Protein AF-0000000072571241 (afdb_homodimer)

Secondary structure (DSSP, 8-state):
-B-HHHHHHHHHHHHT--HHHHHHHHHHHHHHHHHHHHTT--EEETTTEEEEEEEEPPEEEE-TTT-PEEEE--EEEEEEEE-HHHHHHHHHHHHHHHHHHHHHHHHHHHHHHH-/-B-HHHHHHHHHHHHT--HHHHHHHHHHHHHHHHHHHHTT--EEETTTEEEEEEEEPPEEEE-TTT-PEEEE--EEEEEEEE-HHHHHHHHHHHHHHHHHHHHHHHHHHHHHHH-

Organism: Lactococcus lactis subsp. lactis (strain IL1403) (NCBI:txid272623)

Nearest PDB structures (foldseek):
  5lvt-assembly2_B  TM=9.538E-01  e=2.918E-10  Lactococcus lactis subsp. lactis Il1403
  4qju-assembly1_B  TM=9.530E-01  e=2.204E-09  Staphylococcus aureus subsp. aureus Mu50
  1p78-assembly1_B  TM=9.735E-01  e=6.272E-08  Anabaena sp.
  3rhi-assembly1_A  TM=7.970E-01  e=1.562E-08  Bacillus anthracis str. Sterne
  8flj-assembly1_E  TM=8.895E-01  e=2.857E-07  Pseudomonas aeruginosa PA14

Sequence (230 aa):
MASKQELIDYVADRTELSKVNAAKAINAFVEAITYYISEGTPVHISNFGTFEVRKRAARVSHDVHSREKILVGEQNIPVFRAGKALKLATKQELSDEDMVIETLSNMILEVQQHDMASKQELIDYVADRTELSKVNAAKAINAFVEAITYYISEGTPVHISNFGTFEVRKRAARVSHDVHSREKILVGEQNIPVFRAGKALKLATKQELSDEDMVIETLSNMILEVQQHD

pLDDT: mean 84.1, std 16.38, range [42.31, 97.62]

Solvent-accessible surface area (backbone atoms only — not comparable to full-atom values): 11771 Å² total; per-residue (Å²): 115,42,42,54,67,56,47,25,51,52,20,12,69,73,58,72,42,51,56,67,56,28,42,43,38,51,52,36,43,54,47,47,53,42,52,38,37,36,71,65,34,32,36,43,37,88,56,44,26,33,40,35,70,40,80,41,72,59,43,81,42,69,38,88,85,77,62,45,79,41,79,41,66,64,40,44,36,62,44,58,45,66,18,65,53,39,36,50,41,27,35,50,52,56,47,48,52,50,48,47,44,48,46,47,46,46,49,48,47,54,50,54,69,68,96,114,41,42,55,66,56,45,25,51,51,20,12,69,73,60,72,42,52,57,67,56,26,42,43,38,51,53,36,42,55,47,48,53,42,51,37,38,36,71,64,33,33,36,43,36,86,56,44,25,33,38,33,69,41,81,40,72,58,43,81,42,68,38,88,84,78,63,43,80,41,80,42,64,64,39,44,37,62,43,58,44,68,18,66,53,40,36,51,40,28,33,48,51,53,48,47,50,50,48,45,44,47,47,46,47,49,50,48,46,53,49,55,68,71,97

Structure (mmCIF, N/CA/C/O backbone):
data_AF-0000000072571241-model_v1
#
loop_
_entity.id
_entity.type
_entity.pdbx_description
1 polymer 'DNA-binding protein HU'
#
loop_
_atom_site.group_PDB
_atom_site.id
_atom_site.type_symbol
_atom_site.label_atom_id
_atom_site.label_alt_id
_atom_site.label_comp_id
_atom_site.label_asym_id
_atom_site.label_entity_id
_atom_site.label_seq_id
_atom_site.pdbx_PDB_ins_code
_atom_site.Cartn_x
_atom_site.Cartn_y
_atom_site.Cartn_z
_atom_site.occupancy
_atom_site.B_iso_or_equiv
_atom_site.auth_seq_id
_atom_site.auth_comp_id
_atom_site.auth_asym_id
_atom_site.auth_atom_id
_atom_site.pdbx_PDB_model_num
ATOM 1 N N . MET A 1 1 ? 15.875 1.195 -6.453 1 82.56 1 MET A N 1
ATOM 2 C CA . MET A 1 1 ? 14.438 0.99 -6.512 1 82.56 1 MET A CA 1
ATOM 3 C C . MET A 1 1 ? 14.102 -0.417 -7.004 1 82.56 1 MET A C 1
ATOM 5 O O . MET A 1 1 ? 14.773 -0.94 -7.895 1 82.56 1 MET A O 1
ATOM 9 N N . ALA A 1 2 ? 13.203 -1.019 -6.184 1 87 2 ALA A N 1
ATOM 10 C CA . ALA A 1 2 ? 12.758 -2.332 -6.641 1 87 2 ALA A CA 1
ATOM 11 C C . ALA A 1 2 ? 11.57 -2.207 -7.594 1 87 2 ALA A C 1
ATOM 13 O O . ALA A 1 2 ? 10.609 -1.49 -7.305 1 87 2 ALA A O 1
ATOM 14 N N . SER A 1 3 ? 11.789 -2.863 -8.766 1 91.62 3 SER A N 1
ATOM 15 C CA . SER A 1 3 ? 10.742 -2.822 -9.781 1 91.62 3 SER A CA 1
ATOM 16 C C . SER A 1 3 ? 9.805 -4.02 -9.672 1 91.62 3 SER A C 1
ATOM 18 O O . SER A 1 3 ? 10.062 -4.938 -8.891 1 91.62 3 SER A O 1
ATOM 20 N N . LYS A 1 4 ? 8.727 -3.889 -10.492 1 91.69 4 LYS A N 1
ATOM 21 C CA . LYS A 1 4 ? 7.766 -4.988 -10.578 1 91.69 4 LYS A CA 1
ATOM 22 C C . LYS A 1 4 ? 8.461 -6.293 -10.961 1 91.69 4 LYS A C 1
ATOM 24 O O . LYS A 1 4 ? 8.133 -7.355 -10.422 1 91.69 4 LYS A O 1
ATOM 29 N N . GLN A 1 5 ? 9.375 -6.16 -11.875 1 93.25 5 GLN A N 1
ATOM 30 C CA . GLN A 1 5 ? 10.078 -7.348 -12.344 1 93.25 5 GLN A CA 1
ATOM 31 C C . GLN A 1 5 ? 10.883 -7.996 -11.211 1 93.25 5 GLN A C 1
ATOM 33 O O . GLN A 1 5 ? 10.922 -9.219 -11.102 1 93.25 5 GLN A O 1
ATOM 38 N N . GLU A 1 6 ? 11.555 -7.219 -10.445 1 93.94 6 GLU A N 1
ATOM 39 C CA . GLU A 1 6 ? 12.305 -7.742 -9.312 1 93.94 6 GLU A CA 1
ATOM 40 C C . GLU A 1 6 ? 11.383 -8.422 -8.305 1 93.94 6 GLU A C 1
ATOM 42 O O . GLU A 1 6 ? 11.75 -9.43 -7.695 1 93.94 6 GLU A O 1
ATOM 47 N N . LEU A 1 7 ? 10.227 -7.836 -8.117 1 94.5 7 LEU A N 1
ATOM 48 C CA . LEU A 1 7 ? 9.242 -8.438 -7.223 1 94.5 7 LEU A CA 1
ATOM 49 C C . LEU A 1 7 ? 8.781 -9.789 -7.754 1 94.5 7 LEU A C 1
ATOM 51 O O . LEU A 1 7 ? 8.648 -10.742 -6.988 1 94.5 7 LEU A O 1
ATOM 55 N N . ILE A 1 8 ? 8.609 -9.805 -9.07 1 95.94 8 ILE A N 1
ATOM 56 C CA . ILE A 1 8 ? 8.188 -11.047 -9.703 1 95.94 8 ILE A CA 1
ATOM 57 C C . ILE A 1 8 ? 9.25 -12.125 -9.484 1 95.94 8 ILE A C 1
ATOM 59 O O . ILE A 1 8 ? 8.922 -13.266 -9.148 1 95.94 8 ILE A O 1
ATOM 63 N N . ASP A 1 9 ? 10.469 -11.758 -9.688 1 95.56 9 ASP A N 1
ATOM 64 C CA . ASP A 1 9 ? 11.57 -12.695 -9.477 1 95.56 9 ASP A CA 1
ATOM 65 C C . ASP A 1 9 ? 11.602 -13.195 -8.031 1 95.56 9 ASP A C 1
ATOM 67 O O . ASP A 1 9 ? 11.789 -14.391 -7.789 1 95.56 9 ASP A O 1
ATOM 71 N N . TYR A 1 10 ? 11.453 -12.305 -7.133 1 94.81 10 TYR A N 1
ATOM 72 C CA . TYR A 1 10 ? 11.445 -12.648 -5.715 1 94.81 10 TYR A CA 1
ATOM 73 C C . TYR A 1 10 ? 10.32 -13.633 -5.402 1 94.81 10 TYR A C 1
ATOM 75 O O . TYR A 1 10 ? 10.547 -14.656 -4.75 1 94.81 10 TYR A O 1
ATOM 83 N N . VAL A 1 11 ? 9.156 -13.352 -5.863 1 95.38 11 VAL A N 1
ATOM 84 C CA . VAL A 1 11 ? 7.98 -14.172 -5.609 1 95.38 11 VAL A CA 1
ATOM 85 C C . VAL A 1 11 ? 8.172 -15.547 -6.246 1 95.38 11 VAL A C 1
ATOM 87 O O . VAL A 1 11 ? 7.887 -16.578 -5.617 1 95.38 11 VAL A O 1
ATOM 90 N N . ALA A 1 12 ? 8.617 -15.539 -7.504 1 95.94 12 ALA A N 1
ATOM 91 C CA . ALA A 1 12 ? 8.836 -16.812 -8.188 1 95.94 12 ALA A CA 1
ATOM 92 C C . ALA A 1 12 ? 9.82 -17.688 -7.422 1 95.94 12 ALA A C 1
ATOM 94 O O . ALA A 1 12 ? 9.586 -18.891 -7.242 1 95.94 12 ALA A O 1
ATOM 95 N N . ASP A 1 13 ? 10.859 -17.125 -6.953 1 94.5 13 ASP A N 1
ATOM 96 C CA . ASP A 1 13 ? 11.906 -17.844 -6.238 1 94.5 13 ASP A CA 1
ATOM 97 C C . ASP A 1 13 ? 11.383 -18.406 -4.91 1 94.5 13 ASP A C 1
ATOM 99 O O . ASP A 1 13 ? 11.703 -19.531 -4.535 1 94.5 13 ASP A O 1
ATOM 103 N N . ARG A 1 14 ? 10.516 -17.656 -4.281 1 93.25 14 ARG A N 1
ATOM 104 C CA . ARG A 1 14 ? 10.055 -18.016 -2.943 1 93.25 14 ARG A CA 1
ATOM 105 C C . ARG A 1 14 ? 8.922 -19.031 -3.01 1 93.25 14 ARG A C 1
ATOM 107 O O . ARG A 1 14 ? 8.703 -19.781 -2.059 1 93.25 14 ARG A O 1
ATOM 114 N N . THR A 1 15 ? 8.117 -19.078 -4.043 1 93.38 15 THR A N 1
ATOM 115 C CA . THR A 1 15 ? 6.918 -19.891 -4.113 1 93.38 15 THR A CA 1
ATOM 116 C C . THR A 1 15 ? 7.117 -21.062 -5.07 1 93.38 15 THR A C 1
ATOM 118 O O . THR A 1 15 ? 6.285 -21.984 -5.129 1 93.38 15 THR A O 1
ATOM 121 N N . GLU A 1 16 ? 8.164 -21.094 -5.887 1 90.88 16 GLU A N 1
ATOM 122 C CA . GLU A 1 16 ? 8.43 -22.094 -6.918 1 90.88 16 GLU A CA 1
ATOM 123 C C . GLU A 1 16 ? 7.402 -22 -8.039 1 90.88 16 GLU A C 1
ATOM 125 O O . GLU A 1 16 ? 7.105 -23 -8.695 1 90.88 16 GLU A O 1
ATOM 130 N N . LEU A 1 17 ? 6.707 -21 -8.078 1 94 17 LEU A N 1
ATOM 131 C CA . LEU A 1 17 ? 5.879 -20.703 -9.242 1 94 17 LEU A CA 1
ATOM 132 C C . LEU A 1 17 ? 6.734 -20.234 -10.414 1 94 17 LEU A C 1
ATOM 134 O O . LEU A 1 17 ? 7.832 -19.703 -10.219 1 94 17 LEU A O 1
ATOM 138 N N . SER A 1 18 ? 6.199 -20.516 -11.633 1 95.38 18 SER A N 1
ATOM 139 C CA . SER A 1 18 ? 6.867 -19.922 -12.789 1 95.38 18 SER A CA 1
ATOM 140 C C . SER A 1 18 ? 6.805 -18.391 -12.742 1 95.38 18 SER A C 1
ATOM 142 O O . SER A 1 18 ? 5.918 -17.828 -12.102 1 95.38 18 SER A O 1
ATOM 144 N N . LYS A 1 19 ? 7.742 -17.766 -13.352 1 95.81 19 LYS A N 1
ATOM 145 C CA . LYS A 1 19 ? 7.738 -16.297 -13.422 1 95.81 19 LYS A CA 1
ATOM 146 C C . LYS A 1 19 ? 6.438 -15.781 -14.023 1 95.81 19 LYS A C 1
ATOM 148 O O . LYS A 1 19 ? 5.918 -14.75 -13.594 1 95.81 19 LYS A O 1
ATOM 153 N N . VAL A 1 20 ? 5.98 -16.547 -14.984 1 95.44 20 VAL A N 1
ATOM 154 C CA . VAL A 1 20 ? 4.746 -16.156 -15.656 1 95.44 20 VAL A CA 1
ATOM 155 C C . VAL A 1 20 ? 3.584 -16.188 -14.664 1 95.44 20 VAL A C 1
ATOM 157 O O . VAL A 1 20 ? 2.795 -15.242 -14.594 1 95.44 20 VAL A O 1
ATOM 160 N N . ASN A 1 21 ? 3.467 -17.203 -13.891 1 95.56 21 ASN A N 1
ATOM 161 C CA . ASN A 1 21 ? 2.393 -17.344 -12.914 1 95.56 21 ASN A CA 1
ATOM 162 C C . ASN A 1 21 ? 2.529 -16.312 -11.789 1 95.56 21 ASN A C 1
ATOM 164 O O . ASN A 1 21 ? 1.529 -15.781 -11.305 1 95.56 21 ASN A O 1
ATOM 168 N N . ALA A 1 22 ? 3.762 -16.078 -11.398 1 96.19 22 ALA A N 1
ATOM 169 C CA . ALA A 1 22 ? 4.012 -15.047 -10.383 1 96.19 22 ALA A CA 1
ATOM 170 C C . ALA A 1 22 ? 3.533 -13.68 -10.867 1 96.19 22 ALA A C 1
ATOM 172 O O . ALA A 1 22 ? 2.875 -12.953 -10.125 1 96.19 22 ALA A O 1
ATOM 173 N N . ALA A 1 23 ? 3.867 -13.406 -12.094 1 96.06 23 ALA A N 1
ATOM 174 C CA . ALA A 1 23 ? 3.461 -12.133 -12.68 1 96.06 23 ALA A CA 1
ATOM 175 C C . ALA A 1 23 ? 1.941 -12.016 -12.742 1 96.06 23 ALA A C 1
ATOM 177 O O . ALA A 1 23 ? 1.378 -10.977 -12.391 1 96.06 23 ALA A O 1
ATOM 178 N N . LYS A 1 24 ? 1.326 -13.055 -13.148 1 95.56 24 LYS A N 1
ATOM 179 C CA . LYS A 1 24 ? -0.132 -13.078 -13.227 1 95.56 24 LYS A CA 1
ATOM 180 C C . LYS A 1 24 ? -0.758 -12.828 -11.859 1 95.56 24 LYS A C 1
ATOM 182 O O . LYS A 1 24 ? -1.721 -12.07 -11.734 1 95.56 24 LYS A O 1
ATOM 187 N N . ALA A 1 25 ? -0.243 -13.516 -10.906 1 96 25 ALA A N 1
ATOM 188 C CA . ALA A 1 25 ? -0.782 -13.406 -9.547 1 96 25 ALA A CA 1
ATOM 189 C C . ALA A 1 25 ? -0.616 -11.992 -9.008 1 96 25 ALA A C 1
ATOM 191 O O . ALA A 1 25 ? -1.548 -11.43 -8.43 1 96 25 ALA A O 1
ATOM 192 N N . ILE A 1 26 ? 0.538 -11.422 -9.188 1 95.62 26 ILE A N 1
ATOM 193 C CA . ILE A 1 26 ? 0.837 -10.086 -8.695 1 95.62 26 ILE A CA 1
ATOM 194 C C . ILE A 1 26 ? -0.07 -9.07 -9.375 1 95.62 26 ILE A C 1
ATOM 196 O O . ILE A 1 26 ? -0.668 -8.219 -8.719 1 95.62 26 ILE A O 1
ATOM 200 N N . ASN A 1 27 ? -0.173 -9.18 -10.664 1 95.69 27 ASN A N 1
ATOM 201 C CA . ASN A 1 27 ? -1.037 -8.273 -11.406 1 95.69 27 ASN A CA 1
ATOM 202 C C . ASN A 1 27 ? -2.49 -8.375 -10.945 1 95.69 27 ASN A C 1
ATOM 204 O O . ASN A 1 27 ? -3.162 -7.363 -10.758 1 95.69 27 ASN A O 1
ATOM 208 N N . ALA A 1 28 ? -2.924 -9.594 -10.828 1 96.19 28 ALA A N 1
ATOM 209 C CA . ALA A 1 28 ? -4.297 -9.82 -10.383 1 96.19 28 ALA A CA 1
ATOM 210 C C . ALA A 1 28 ? -4.516 -9.258 -8.977 1 96.19 28 ALA A C 1
ATOM 212 O O . ALA A 1 28 ? -5.598 -8.758 -8.664 1 96.19 28 ALA A O 1
ATOM 213 N N . PHE A 1 29 ? -3.506 -9.398 -8.148 1 96 29 PHE A N 1
ATOM 214 C CA . PHE A 1 29 ? -3.588 -8.906 -6.777 1 96 29 PHE A CA 1
ATOM 215 C C . PHE A 1 29 ? -3.752 -7.387 -6.762 1 96 29 PHE A C 1
ATOM 217 O O . PHE A 1 29 ? -4.629 -6.859 -6.074 1 96 29 PHE A O 1
ATOM 224 N N . VAL A 1 30 ? -2.953 -6.691 -7.512 1 95.19 30 VAL A N 1
ATOM 225 C CA . VAL A 1 30 ? -3.012 -5.234 -7.617 1 95.19 30 VAL A CA 1
ATOM 226 C C . VAL A 1 30 ? -4.363 -4.812 -8.188 1 95.19 30 VAL A C 1
ATOM 228 O O . VAL A 1 30 ? -4.965 -3.842 -7.719 1 95.19 30 VAL A O 1
ATOM 231 N N . GLU A 1 31 ? -4.809 -5.555 -9.141 1 94.5 31 GLU A N 1
ATOM 232 C CA . GLU A 1 31 ? -6.121 -5.297 -9.719 1 94.5 31 GLU A CA 1
ATOM 233 C C . GLU A 1 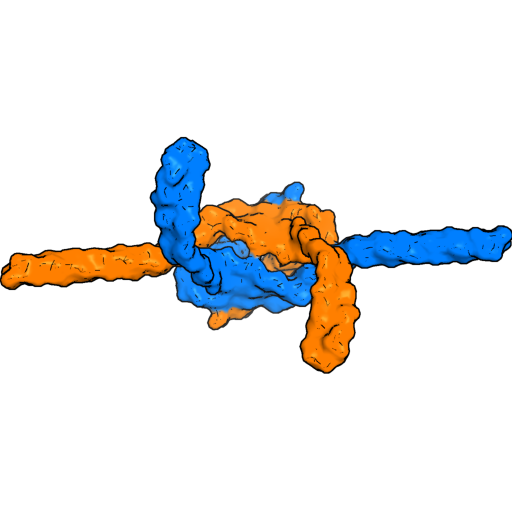31 ? -7.227 -5.449 -8.688 1 94.5 31 GLU A C 1
ATOM 235 O O . GLU A 1 31 ? -8.172 -4.656 -8.656 1 94.5 31 GLU A O 1
ATOM 240 N N . ALA A 1 32 ? -7.148 -6.5 -7.934 1 95.31 32 ALA A N 1
ATOM 241 C CA . ALA A 1 32 ? -8.141 -6.746 -6.887 1 95.31 32 ALA A CA 1
ATOM 242 C C . ALA A 1 32 ? -8.195 -5.582 -5.902 1 95.31 32 ALA A C 1
ATOM 244 O O . ALA A 1 32 ? -9.281 -5.105 -5.562 1 95.31 32 ALA A O 1
ATOM 245 N N . ILE A 1 33 ? -7.07 -5.109 -5.445 1 95.88 33 ILE A N 1
ATOM 246 C CA . ILE A 1 33 ? -7.02 -3.986 -4.516 1 95.88 33 ILE A CA 1
ATOM 247 C C . ILE A 1 33 ? -7.664 -2.76 -5.16 1 95.88 33 ILE A C 1
ATOM 249 O O . ILE A 1 33 ? -8.484 -2.082 -4.535 1 95.88 33 ILE A O 1
ATOM 253 N N . THR A 1 34 ? -7.254 -2.541 -6.414 1 94.44 34 THR A N 1
ATOM 254 C CA . THR A 1 34 ? -7.805 -1.403 -7.145 1 94.44 34 THR A CA 1
ATOM 255 C C . THR A 1 34 ? -9.32 -1.499 -7.23 1 94.44 34 THR A C 1
ATOM 257 O O . THR A 1 34 ? -10.023 -0.511 -7.012 1 94.44 34 THR A O 1
ATOM 260 N N . TYR A 1 35 ? -9.789 -2.68 -7.508 1 92.88 35 TYR A N 1
ATOM 261 C CA . TYR A 1 35 ? -11.227 -2.914 -7.629 1 92.88 35 TYR A CA 1
ATOM 262 C C . TYR A 1 35 ? -11.945 -2.588 -6.324 1 92.88 35 TYR A C 1
ATOM 264 O O . TYR A 1 35 ? -12.891 -1.796 -6.309 1 92.88 35 TYR A O 1
ATOM 272 N N . TYR A 1 36 ? -11.508 -3.131 -5.242 1 93.81 36 TYR A N 1
ATOM 273 C CA . TYR A 1 36 ? -12.18 -2.941 -3.959 1 93.81 36 TYR A CA 1
ATOM 274 C C . TYR A 1 36 ? -12.102 -1.485 -3.514 1 93.81 36 TYR A C 1
ATOM 276 O O . TYR A 1 36 ? -13.086 -0.932 -3.018 1 93.81 36 TYR A O 1
ATOM 284 N N . ILE A 1 37 ? -10.984 -0.859 -3.723 1 93.56 37 ILE A N 1
ATOM 285 C CA . ILE A 1 37 ? -10.797 0.535 -3.338 1 93.56 37 ILE A CA 1
ATOM 286 C C . ILE A 1 37 ? -11.703 1.43 -4.188 1 93.56 37 ILE A C 1
ATOM 288 O O . ILE A 1 37 ? -12.266 2.402 -3.686 1 93.56 37 ILE A O 1
ATOM 292 N N . SER A 1 38 ? -11.82 1.088 -5.434 1 91.5 38 SER A N 1
ATOM 293 C CA . SER A 1 38 ? -12.68 1.872 -6.316 1 91.5 38 SER A CA 1
ATOM 294 C C . SER A 1 38 ? -14.133 1.814 -5.863 1 91.5 38 SER A C 1
ATOM 296 O O . SER A 1 38 ? -14.906 2.742 -6.117 1 91.5 38 SER A O 1
ATOM 298 N N . GLU A 1 39 ? -14.453 0.726 -5.133 1 90.88 39 GLU A N 1
ATOM 299 C CA . GLU A 1 39 ? -15.812 0.539 -4.617 1 90.88 39 GLU A CA 1
ATOM 300 C C . GLU A 1 39 ? -15.961 1.14 -3.225 1 90.88 39 GLU A C 1
ATOM 302 O O . GLU A 1 39 ? -17 0.99 -2.586 1 90.88 39 GLU A O 1
ATOM 307 N N . GLY A 1 40 ? -14.852 1.67 -2.779 1 90.94 40 GLY A N 1
ATOM 308 C CA . GLY A 1 40 ? -14.891 2.271 -1.456 1 90.94 40 GLY A CA 1
ATOM 309 C C . GLY A 1 40 ? -14.742 1.26 -0.336 1 90.94 40 GLY A C 1
ATOM 310 O O . GLY A 1 40 ? -15.031 1.562 0.823 1 90.94 40 GLY A O 1
ATOM 311 N N . THR A 1 41 ? -14.367 0.022 -0.678 1 93.38 41 THR A N 1
ATOM 312 C CA . THR A 1 41 ? -14.203 -1.049 0.299 1 93.38 41 THR A CA 1
ATOM 313 C C . THR A 1 41 ? -12.758 -1.132 0.771 1 93.38 41 THR A C 1
ATOM 315 O O . THR A 1 41 ? -11.852 -1.403 -0.022 1 93.38 41 THR A O 1
ATOM 318 N N . PRO A 1 42 ? -12.531 -0.93 2.021 1 96.19 42 PRO A N 1
ATOM 319 C CA . PRO A 1 42 ? -11.164 -1.071 2.52 1 96.19 42 PRO A CA 1
ATOM 320 C C . PRO A 1 42 ? -10.625 -2.492 2.373 1 96.19 42 PRO A C 1
ATOM 322 O O . PRO A 1 42 ? -11.391 -3.455 2.428 1 96.19 42 PRO A O 1
ATOM 325 N N . VAL A 1 43 ? -9.352 -2.551 2.141 1 96.75 43 VAL A N 1
ATOM 326 C CA . VAL A 1 43 ? -8.672 -3.832 2.002 1 96.75 43 VAL A CA 1
ATOM 327 C C . VAL A 1 43 ? -7.641 -3.996 3.119 1 96.75 43 VAL A C 1
ATOM 329 O O . VAL A 1 43 ? -6.719 -3.189 3.244 1 96.75 43 VAL A O 1
ATOM 332 N N . HIS A 1 44 ? -7.859 -5.043 3.873 1 96.31 44 HIS A N 1
ATOM 333 C CA . HIS A 1 44 ? -6.957 -5.297 4.992 1 96.31 44 HIS A CA 1
ATOM 334 C C . HIS A 1 44 ? -6.102 -6.531 4.738 1 96.31 44 HIS A C 1
ATOM 336 O O . HIS A 1 44 ? -6.625 -7.605 4.434 1 96.31 44 HIS A O 1
ATOM 342 N N . ILE A 1 45 ? -4.824 -6.383 4.812 1 94.56 45 ILE A N 1
ATOM 343 C CA . ILE A 1 45 ? -3.865 -7.48 4.738 1 94.56 45 ILE A CA 1
ATOM 344 C C . ILE A 1 45 ? -3.141 -7.625 6.074 1 94.56 45 ILE A C 1
ATOM 346 O O . ILE A 1 45 ? -2.414 -6.723 6.492 1 94.56 45 ILE A O 1
ATOM 350 N N . SER A 1 46 ? -3.23 -8.758 6.562 1 92.81 46 SER A N 1
ATOM 351 C CA . SER A 1 46 ? -2.709 -8.977 7.906 1 92.81 46 SER A CA 1
ATOM 352 C C . SER A 1 46 ? -1.203 -8.734 7.961 1 92.81 46 SER A C 1
ATOM 354 O O . SER A 1 46 ? -0.466 -9.188 7.078 1 92.81 46 SER A O 1
ATOM 356 N N . ASN A 1 47 ? -0.812 -7.969 9.07 1 89.5 47 ASN A N 1
ATOM 357 C CA . ASN A 1 47 ? 0.581 -7.691 9.406 1 89.5 47 ASN A CA 1
ATOM 358 C C . ASN A 1 47 ? 1.24 -6.785 8.375 1 89.5 47 ASN A C 1
ATOM 360 O O . ASN A 1 47 ? 2.428 -6.477 8.477 1 89.5 47 ASN A O 1
ATOM 364 N N . PHE A 1 48 ? 0.525 -6.434 7.379 1 94.62 48 PHE A N 1
ATOM 365 C CA . PHE A 1 48 ? 1.089 -5.617 6.309 1 94.62 48 PHE A CA 1
ATOM 366 C C . PHE A 1 48 ? 0.501 -4.211 6.332 1 94.62 48 PHE A C 1
ATOM 368 O O . PHE A 1 48 ? 1.238 -3.227 6.414 1 94.62 48 PHE A O 1
ATOM 375 N N . GLY A 1 49 ? -0.855 -4.25 6.234 1 96.44 49 GLY A N 1
ATOM 376 C CA . GLY A 1 49 ? -1.477 -2.938 6.301 1 96.44 49 GLY A CA 1
ATOM 377 C C . GLY A 1 49 ? -2.869 -2.906 5.699 1 96.44 49 GLY A C 1
ATOM 378 O O . GLY A 1 49 ? -3.438 -3.953 5.383 1 96.44 49 GLY A O 1
ATOM 379 N N . THR A 1 50 ? -3.426 -1.635 5.625 1 97.62 50 THR A N 1
ATOM 380 C CA . THR A 1 50 ? -4.793 -1.43 5.156 1 97.62 50 THR A CA 1
ATOM 381 C C . THR A 1 50 ? -4.836 -0.363 4.066 1 97.62 50 THR A C 1
ATOM 383 O O . THR A 1 50 ? -4.277 0.725 4.234 1 97.62 50 THR A O 1
ATOM 386 N N . PHE A 1 51 ? -5.414 -0.692 2.979 1 97.06 51 PHE A N 1
ATOM 387 C CA . PHE A 1 51 ? -5.758 0.281 1.948 1 97.06 51 PHE A CA 1
ATOM 388 C C . PHE A 1 51 ? -7.172 0.811 2.154 1 97.06 51 PHE A C 1
ATOM 390 O O . PHE A 1 51 ? -8.102 0.035 2.365 1 97.06 51 PHE A O 1
ATOM 397 N N . GLU A 1 52 ? -7.328 2.074 2.053 1 96.62 52 GLU A N 1
ATOM 398 C CA . GLU A 1 52 ? -8.656 2.658 2.207 1 96.62 52 GLU A CA 1
ATOM 399 C C . GLU A 1 52 ? -8.758 3.992 1.472 1 96.62 52 GLU A C 1
ATOM 401 O O . GLU A 1 52 ? -7.766 4.496 0.945 1 96.62 52 GLU A O 1
ATOM 406 N N . VAL A 1 53 ? -10 4.473 1.419 1 94.75 53 VAL A N 1
ATOM 407 C CA . VAL A 1 53 ? -10.266 5.746 0.751 1 94.75 53 VAL A CA 1
ATOM 408 C C . VAL A 1 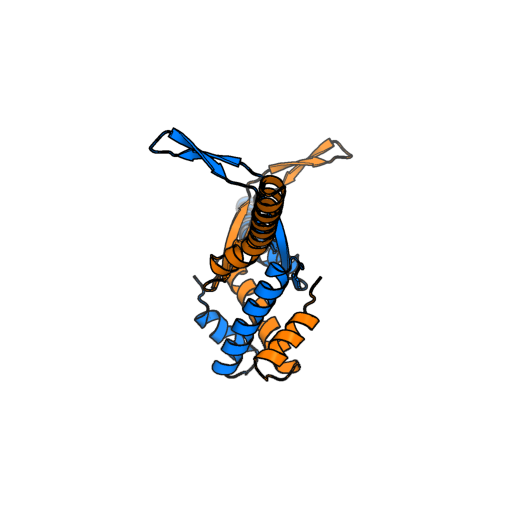53 ? -10.438 6.848 1.791 1 94.75 53 VAL A C 1
ATOM 410 O O . VAL A 1 53 ? -11.117 6.652 2.805 1 94.75 53 VAL A O 1
ATOM 413 N N . ARG A 1 54 ? -9.766 7.898 1.55 1 94 54 ARG A N 1
ATOM 414 C CA . ARG A 1 54 ? -9.906 9.078 2.395 1 94 54 ARG A CA 1
ATOM 415 C C . ARG A 1 54 ? -10.461 10.258 1.599 1 94 54 ARG A C 1
ATOM 417 O O . ARG A 1 54 ? -10.109 10.438 0.43 1 94 54 ARG A O 1
ATOM 424 N N . LYS A 1 55 ? -11.328 11.008 2.297 1 91.44 55 LYS A N 1
ATOM 425 C CA . LYS A 1 55 ? -11.883 12.203 1.665 1 91.44 55 LYS A CA 1
ATOM 426 C C . LYS A 1 55 ? -10.984 13.422 1.905 1 91.44 55 LYS A C 1
ATOM 428 O O . LYS A 1 55 ? -10.625 13.711 3.047 1 91.44 55 LYS A O 1
ATOM 433 N N . ARG A 1 56 ? -10.57 13.875 0.76 1 89.94 56 ARG A N 1
ATOM 434 C CA . ARG A 1 56 ? -9.805 15.117 0.837 1 89.94 56 ARG A CA 1
ATOM 435 C C . ARG A 1 56 ? -10.711 16.328 0.62 1 89.94 56 ARG A C 1
ATOM 437 O O . ARG A 1 56 ? -11.43 16.406 -0.379 1 89.94 56 ARG A O 1
ATOM 444 N N . ALA A 1 57 ? -10.633 17.281 1.531 1 90.75 57 ALA A N 1
ATOM 445 C CA . ALA A 1 57 ? -11.5 18.453 1.501 1 90.75 57 ALA A CA 1
ATOM 446 C C . ALA A 1 57 ? -11.156 19.359 0.326 1 90.75 57 ALA A C 1
ATOM 448 O O . ALA A 1 57 ? -10.016 19.391 -0.131 1 90.75 57 ALA A O 1
ATOM 449 N N . ALA A 1 58 ? -12.227 20.016 -0.037 1 90 58 ALA A N 1
ATOM 450 C CA . ALA A 1 58 ? -12 21.031 -1.065 1 90 58 ALA A CA 1
ATOM 451 C C . ALA A 1 58 ? -11.031 22.109 -0.575 1 90 58 ALA A C 1
ATOM 453 O O . ALA A 1 58 ? -11.008 22.422 0.614 1 90 58 ALA A O 1
ATOM 454 N N . ARG A 1 59 ? -10.25 22.453 -1.496 1 90.38 59 ARG A N 1
ATOM 455 C CA . ARG A 1 59 ? -9.281 23.484 -1.13 1 90.38 59 ARG A CA 1
ATOM 456 C C . ARG A 1 59 ? -9.07 24.469 -2.277 1 90.38 59 ARG A C 1
ATOM 458 O O . ARG A 1 59 ? -9.375 24.156 -3.432 1 90.38 59 ARG A O 1
ATOM 465 N N . VAL A 1 60 ? -8.648 25.703 -1.807 1 87.5 60 VAL A N 1
ATOM 466 C CA . VAL A 1 60 ? -8.328 26.734 -2.795 1 87.5 60 VAL A CA 1
ATOM 467 C C . VAL A 1 60 ? -6.816 26.828 -2.975 1 87.5 60 VAL A C 1
ATOM 469 O O . VAL A 1 60 ? -6.074 26.953 -1.996 1 87.5 60 VAL A O 1
ATOM 472 N N . SER A 1 61 ? -6.41 26.406 -4.199 1 84.88 61 SER A N 1
ATOM 473 C CA . SER A 1 61 ? -5 26.578 -4.535 1 84.88 61 SER A CA 1
ATOM 474 C C . SER A 1 61 ? -4.781 27.812 -5.395 1 84.88 61 SER A C 1
ATOM 476 O O . SER A 1 61 ? -5.734 28.391 -5.926 1 84.88 61 SER A O 1
ATOM 478 N N . HIS A 1 62 ? -3.482 28.266 -5.246 1 86.19 62 HIS A N 1
ATOM 479 C CA . HIS A 1 62 ? -3.16 29.422 -6.078 1 86.19 62 HIS A CA 1
ATOM 480 C C . HIS A 1 62 ? -2.232 29.031 -7.223 1 86.19 62 HIS A C 1
ATOM 482 O O . HIS A 1 62 ? -1.321 28.219 -7.043 1 86.19 62 HIS A O 1
ATOM 488 N N . ASP A 1 63 ? -2.621 29.5 -8.43 1 82.06 63 ASP A N 1
ATOM 489 C CA . ASP A 1 63 ? -1.716 29.328 -9.562 1 82.06 63 ASP A CA 1
ATOM 490 C C . ASP A 1 63 ? -0.442 30.156 -9.375 1 82.06 63 ASP A C 1
ATOM 492 O O . ASP A 1 63 ? -0.504 31.359 -9.156 1 82.06 63 ASP A O 1
ATOM 496 N N . VAL A 1 64 ? 0.522 29.531 -9.273 1 85.25 64 VAL A N 1
ATOM 497 C CA . VAL A 1 64 ? 1.812 30.172 -9.016 1 85.25 64 VAL A CA 1
ATOM 498 C C . VAL A 1 64 ? 2.084 31.234 -10.07 1 85.25 64 VAL A C 1
ATOM 500 O O . VAL A 1 64 ? 2.746 32.25 -9.797 1 85.25 64 VAL A O 1
ATOM 503 N N . HIS A 1 65 ? 1.562 31.047 -11.305 1 86.38 65 HIS A N 1
ATOM 504 C CA . HIS A 1 65 ? 1.861 31.969 -12.398 1 86.38 65 HIS A CA 1
ATOM 505 C C . HIS A 1 65 ? 0.831 33.094 -12.469 1 86.38 65 HIS A C 1
ATOM 507 O O . HIS A 1 65 ? 1.192 34.281 -12.578 1 86.38 65 HIS A O 1
ATOM 513 N N . SER A 1 66 ? -0.482 32.812 -12.461 1 86.06 66 SER A N 1
ATOM 514 C CA . SER A 1 66 ? -1.534 33.812 -12.688 1 86.06 66 SER A CA 1
ATOM 515 C C . SER A 1 66 ? -2.1 34.312 -11.367 1 86.06 66 SER A C 1
ATOM 517 O O . SER A 1 66 ? -2.818 35.312 -11.336 1 86.06 66 SER A O 1
ATOM 519 N N . ARG A 1 67 ? -1.679 33.719 -10.398 1 84.69 67 ARG A N 1
ATOM 520 C CA . ARG A 1 67 ? -2.201 34.031 -9.07 1 84.69 67 ARG A CA 1
ATOM 521 C C . ARG A 1 67 ? -3.711 33.812 -9.016 1 84.69 67 ARG A C 1
ATOM 523 O O . ARG A 1 67 ? -4.391 34.375 -8.156 1 84.69 67 ARG A O 1
ATOM 530 N N . GLU A 1 68 ? -4.27 33.25 -10.07 1 87.12 68 GLU A N 1
ATOM 531 C CA . GLU A 1 68 ? -5.688 32.906 -10.062 1 87.12 68 GLU A CA 1
ATOM 532 C C . GLU A 1 68 ? -5.977 31.781 -9.07 1 87.12 68 GLU A C 1
ATOM 534 O O . GLU A 1 68 ? -5.133 30.906 -8.852 1 87.12 68 GLU A O 1
ATOM 539 N N . LYS A 1 69 ? -7.176 31.984 -8.367 1 88.06 69 LYS A N 1
ATOM 540 C CA . LYS A 1 69 ? -7.598 30.938 -7.438 1 88.06 69 LYS A CA 1
ATOM 541 C C . LYS A 1 69 ? -8.141 29.719 -8.18 1 88.06 69 LYS A C 1
ATOM 543 O O . LYS A 1 69 ? -8.93 29.859 -9.117 1 88.06 69 LYS A O 1
ATOM 548 N N . ILE A 1 70 ? -7.531 28.594 -7.965 1 88.06 70 ILE A N 1
ATOM 549 C CA . ILE A 1 70 ? -8.016 27.328 -8.492 1 88.06 70 ILE A CA 1
ATOM 550 C C . ILE A 1 70 ? -8.727 26.547 -7.395 1 88.06 70 ILE A C 1
ATOM 552 O O . ILE A 1 70 ? -8.164 26.312 -6.32 1 88.06 70 ILE A O 1
ATOM 556 N N . LEU A 1 71 ? -10.047 26.312 -7.691 1 84.75 71 LEU A N 1
ATOM 557 C CA . LEU A 1 71 ? -10.828 25.531 -6.738 1 84.75 71 LEU A CA 1
ATOM 558 C C . LEU A 1 71 ? -10.633 24.047 -6.969 1 84.75 71 LEU A C 1
ATOM 560 O O . LEU A 1 71 ? -10.93 23.531 -8.055 1 84.75 71 LEU A O 1
ATOM 564 N N . VAL A 1 72 ? -9.969 23.453 -6.051 1 81.75 72 VAL A N 1
ATOM 565 C CA . VAL A 1 72 ? -9.844 22 -6.078 1 81.75 72 VAL A CA 1
ATOM 566 C C . VAL A 1 72 ? -10.953 21.359 -5.238 1 81.75 72 VAL A C 1
ATOM 568 O O . VAL A 1 72 ? -11.078 21.656 -4.047 1 81.75 72 VAL A O 1
ATOM 571 N N . GLY A 1 73 ? -11.773 20.688 -5.906 1 85.62 73 GLY A N 1
ATOM 572 C CA . GLY A 1 73 ? -12.938 20.125 -5.242 1 85.62 73 GLY A CA 1
ATOM 573 C C . GLY A 1 73 ? -12.586 18.984 -4.297 1 85.62 73 GLY A C 1
ATOM 574 O O . GLY A 1 73 ? -11.453 18.516 -4.273 1 85.62 73 GLY A O 1
ATOM 575 N N . GLU A 1 74 ? -13.57 18.719 -3.561 1 88.25 74 GLU A N 1
ATOM 576 C CA . GLU A 1 74 ? -13.438 17.547 -2.703 1 88.25 74 GLU A CA 1
ATOM 577 C C . GLU A 1 74 ? -13.195 16.297 -3.527 1 88.25 74 GLU A C 1
ATOM 579 O O . GLU A 1 74 ? -13.727 16.156 -4.629 1 88.25 74 GLU A O 1
ATOM 584 N N . GLN A 1 75 ? -12.219 15.523 -2.975 1 89 75 GLN A N 1
ATOM 585 C CA . GLN A 1 75 ? -11.914 14.312 -3.734 1 89 75 GLN A CA 1
ATOM 586 C C . GLN A 1 75 ? -11.656 13.125 -2.807 1 89 75 GLN A C 1
ATOM 588 O O . GLN A 1 75 ? -11.25 13.312 -1.657 1 89 75 GLN A O 1
ATOM 593 N N . ASN A 1 76 ? -12.023 11.922 -3.332 1 91.38 76 ASN A N 1
ATOM 594 C CA . ASN A 1 76 ? -11.625 10.68 -2.684 1 91.38 76 ASN A CA 1
ATOM 595 C C . ASN A 1 76 ? -10.211 10.266 -3.086 1 91.38 76 ASN A C 1
ATOM 597 O O . ASN A 1 76 ? -9.891 10.219 -4.273 1 91.38 76 ASN A O 1
ATOM 601 N N . ILE A 1 77 ? -9.438 10.062 -2.059 1 93 77 ILE A N 1
ATOM 602 C CA . ILE A 1 77 ? -8.062 9.672 -2.375 1 93 77 ILE A CA 1
ATOM 603 C C . ILE A 1 77 ? -7.742 8.336 -1.713 1 93 77 ILE A C 1
ATOM 605 O O . ILE A 1 77 ? -8.125 8.094 -0.565 1 93 77 ILE A O 1
ATOM 609 N N . PRO A 1 78 ? -7.082 7.41 -2.436 1 95.69 78 PRO A N 1
ATOM 610 C CA . PRO A 1 78 ? -6.645 6.16 -1.816 1 95.69 78 PRO A CA 1
ATOM 611 C C . PRO A 1 78 ? -5.461 6.348 -0.872 1 95.69 78 PRO A C 1
ATOM 613 O O . PRO A 1 78 ? -4.523 7.078 -1.193 1 95.69 78 PRO A O 1
ATOM 616 N N . VAL A 1 79 ? -5.516 5.715 0.305 1 95.81 79 VAL A N 1
ATOM 617 C CA . VAL A 1 79 ? -4.438 5.801 1.285 1 95.81 79 VAL A CA 1
ATOM 618 C C . VAL A 1 79 ? -4.09 4.402 1.789 1 95.81 79 VAL A C 1
ATOM 620 O O . VAL A 1 79 ? -4.887 3.471 1.662 1 95.81 79 VAL A O 1
ATOM 623 N N . PHE A 1 80 ? -2.865 4.277 2.283 1 97.19 80 PHE A N 1
ATOM 624 C CA . PHE A 1 80 ? -2.377 3.043 2.889 1 97.19 80 PHE A CA 1
ATOM 625 C C . PHE A 1 80 ? -1.911 3.289 4.32 1 97.19 80 PHE A C 1
ATOM 627 O O . PHE A 1 80 ? -1.157 4.23 4.578 1 97.19 80 PHE A O 1
ATOM 634 N N . ARG A 1 81 ? -2.398 2.439 5.164 1 96 81 ARG A N 1
ATOM 635 C CA . ARG A 1 81 ? -1.949 2.426 6.551 1 96 81 ARG A CA 1
ATOM 636 C C . ARG A 1 81 ? -1.096 1.194 6.84 1 96 81 ARG A C 1
ATOM 638 O O . ARG A 1 81 ? -1.599 0.069 6.836 1 96 81 ARG A O 1
ATOM 645 N N . ALA A 1 82 ? 0.104 1.45 7.215 1 96.5 82 ALA A N 1
ATOM 646 C CA . ALA A 1 82 ? 1.037 0.348 7.434 1 96.5 82 ALA A CA 1
ATOM 647 C C . ALA A 1 82 ? 0.657 -0.455 8.672 1 96.5 82 ALA A C 1
ATOM 649 O O . ALA A 1 82 ? 0.274 0.116 9.695 1 96.5 82 ALA A O 1
ATOM 650 N N . GLY A 1 83 ? 0.811 -1.775 8.508 1 94.62 83 GLY A N 1
ATOM 651 C CA . GLY A 1 83 ? 0.575 -2.668 9.633 1 94.62 83 GLY A CA 1
ATOM 652 C C . GLY A 1 83 ? 1.771 -2.795 10.555 1 94.62 83 GLY A C 1
ATOM 653 O O . GLY A 1 83 ? 2.834 -2.232 10.289 1 94.62 83 GLY A O 1
ATOM 654 N N . LYS A 1 84 ? 1.572 -3.508 11.578 1 92.06 84 LYS A N 1
ATOM 655 C CA . LYS A 1 84 ? 2.566 -3.607 12.648 1 92.06 84 LYS A CA 1
ATOM 656 C C . LYS A 1 84 ? 3.873 -4.199 12.125 1 92.06 84 LYS A C 1
ATOM 658 O O . LYS A 1 84 ? 4.949 -3.652 12.375 1 92.06 84 LYS A O 1
ATOM 663 N N . ALA A 1 85 ? 3.789 -5.289 11.43 1 90.19 85 ALA A N 1
ATOM 664 C CA . ALA A 1 85 ? 4.984 -5.984 10.953 1 90.19 85 ALA A CA 1
ATOM 665 C C . ALA A 1 85 ? 5.781 -5.109 9.992 1 90.19 85 ALA A C 1
ATOM 667 O O . ALA A 1 85 ? 7.012 -5.078 10.047 1 90.19 85 ALA A O 1
ATOM 668 N N . LEU A 1 86 ? 5.113 -4.457 9.125 1 93.12 86 LEU A N 1
ATOM 669 C CA . LEU A 1 86 ? 5.785 -3.584 8.172 1 93.12 86 LEU A CA 1
ATOM 670 C C . LEU A 1 86 ? 6.449 -2.41 8.883 1 93.12 86 LEU A C 1
ATOM 672 O O . LEU A 1 86 ? 7.578 -2.035 8.555 1 93.12 86 LEU A O 1
ATOM 6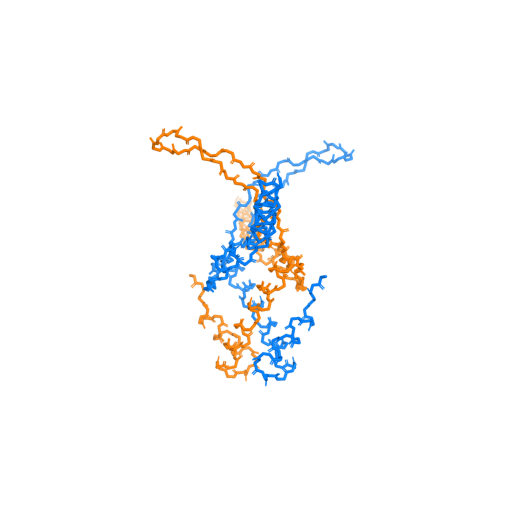76 N N . LYS A 1 87 ? 5.785 -1.87 9.828 1 92.88 87 LYS A N 1
ATOM 677 C CA . LYS A 1 87 ? 6.344 -0.778 10.617 1 92.88 87 LYS A CA 1
ATOM 678 C C . LYS A 1 87 ? 7.598 -1.226 11.367 1 92.88 87 LYS A C 1
ATOM 680 O O . LYS A 1 87 ? 8.602 -0.51 11.383 1 92.88 87 LYS A O 1
ATOM 685 N N . LEU A 1 88 ? 7.477 -2.33 11.938 1 90.25 88 LEU A N 1
ATOM 686 C CA . LEU A 1 88 ? 8.602 -2.861 12.695 1 90.25 88 LEU A CA 1
ATOM 687 C C . LEU A 1 88 ? 9.797 -3.131 11.781 1 90.25 88 LEU A C 1
ATOM 689 O O . LEU A 1 88 ? 10.945 -2.928 12.18 1 90.25 88 LEU A O 1
ATOM 693 N N . ALA A 1 89 ? 9.492 -3.496 10.633 1 89.06 89 ALA A N 1
ATOM 694 C CA . ALA A 1 89 ? 10.539 -3.812 9.664 1 89.06 89 ALA A CA 1
ATOM 695 C C . ALA A 1 89 ? 11.352 -2.57 9.305 1 89.06 89 ALA A C 1
ATOM 697 O O . ALA A 1 89 ? 12.523 -2.67 8.938 1 89.06 89 ALA A O 1
ATOM 698 N N . THR A 1 90 ? 10.766 -1.454 9.359 1 88.94 90 THR A N 1
ATOM 699 C CA . THR A 1 90 ? 11.445 -0.226 8.961 1 88.94 90 THR A CA 1
ATOM 700 C C . THR A 1 90 ? 12.141 0.418 10.156 1 88.94 90 THR A C 1
ATOM 702 O O . THR A 1 90 ? 13.047 1.238 9.992 1 88.94 90 THR A O 1
ATOM 705 N N . LYS A 1 91 ? 11.508 0.224 11.352 1 77.25 91 LYS A N 1
ATOM 706 C CA . LYS A 1 91 ? 12.078 0.815 12.555 1 77.25 91 LYS A CA 1
ATOM 707 C C . LYS A 1 91 ? 13.461 0.248 12.852 1 77.25 91 LYS A C 1
ATOM 709 O O . LYS A 1 91 ? 14.344 0.962 13.336 1 77.25 91 LYS A O 1
ATOM 714 N N . GLN A 1 92 ? 13.555 -1.083 12.719 1 61.69 92 GLN A N 1
ATOM 715 C CA . GLN A 1 92 ? 14.781 -1.75 13.148 1 61.69 92 GLN A CA 1
ATOM 716 C C . GLN A 1 92 ? 16 -1.147 12.469 1 61.69 92 GLN A C 1
ATOM 718 O O . GLN A 1 92 ? 17.125 -1.31 12.945 1 61.69 92 GLN A O 1
ATOM 723 N N . GLU A 1 93 ? 15.781 -0.537 11.336 1 53.94 93 GLU A N 1
ATOM 724 C CA . GLU A 1 93 ? 17.031 -0.041 10.781 1 53.94 93 GLU A CA 1
ATOM 725 C C . GLU A 1 93 ? 17.625 1.068 11.648 1 53.94 93 GLU A C 1
ATOM 727 O O . GLU A 1 93 ? 18.844 1.135 11.836 1 53.94 93 GLU A O 1
ATOM 732 N N . LEU A 1 94 ? 16.812 1.898 12.102 1 51.34 94 LEU A N 1
ATOM 733 C CA . LEU A 1 94 ? 17.438 2.945 12.891 1 51.34 94 LEU A CA 1
ATOM 734 C C . LEU A 1 94 ? 17.984 2.385 14.203 1 51.34 94 LEU A C 1
ATOM 736 O O . LEU A 1 94 ? 19.047 2.799 14.672 1 51.34 94 LEU A O 1
ATOM 740 N N . SER A 1 95 ? 17.109 1.479 14.742 1 50.69 95 SER A N 1
ATOM 741 C CA . SER A 1 95 ? 17.5 1.08 16.094 1 50.69 95 SER A CA 1
ATOM 742 C C . SER A 1 95 ? 18.812 0.301 16.078 1 50.69 95 SER A C 1
ATOM 744 O O . SER A 1 95 ? 19.625 0.416 17 1 50.69 95 SER A O 1
ATOM 746 N N . ASP A 1 96 ? 18.969 -0.456 15.031 1 47.91 96 ASP A N 1
ATOM 747 C CA . ASP A 1 96 ? 20.219 -1.188 15.102 1 47.91 96 ASP A CA 1
ATOM 748 C C . ASP A 1 96 ? 21.422 -0.244 14.977 1 47.91 96 ASP A C 1
ATOM 750 O O . ASP A 1 96 ? 22.469 -0.472 15.586 1 47.91 96 ASP A O 1
ATOM 754 N N . GLU A 1 97 ? 21.281 0.696 14.203 1 47.09 97 GLU A N 1
ATOM 755 C CA . GLU A 1 97 ? 22.406 1.625 14.141 1 47.09 97 GLU A CA 1
ATOM 756 C C . GLU A 1 97 ? 22.562 2.385 15.453 1 47.09 97 GLU A C 1
ATOM 758 O O . GLU A 1 97 ? 23.688 2.643 15.898 1 47.09 97 GLU A O 1
ATOM 763 N N . ASP A 1 98 ? 21.406 2.711 16.016 1 46.66 98 ASP A N 1
ATOM 764 C CA . ASP A 1 98 ? 21.531 3.369 17.312 1 46.66 98 ASP A CA 1
ATOM 765 C C . ASP A 1 98 ? 22.031 2.393 18.375 1 46.66 98 ASP A C 1
ATOM 767 O O . ASP A 1 98 ? 22.75 2.781 19.297 1 46.66 98 ASP A O 1
ATOM 771 N N . MET A 1 99 ? 21.5 1.124 18.25 1 48.97 99 MET A N 1
ATOM 772 C CA . MET A 1 99 ? 21.984 0.118 19.188 1 48.97 99 MET A CA 1
ATOM 773 C C . MET A 1 99 ? 23.453 -0.212 18.938 1 48.97 99 MET A C 1
ATOM 775 O O . MET A 1 99 ? 24.188 -0.549 19.859 1 48.97 99 MET A O 1
ATOM 779 N N . VAL A 1 100 ? 23.781 -0.19 17.688 1 49.09 100 VAL A N 1
ATOM 780 C CA . VAL A 1 100 ? 25.188 -0.434 17.375 1 49.09 100 VAL A CA 1
ATOM 781 C C . VAL A 1 100 ? 26.031 0.738 17.859 1 49.09 100 VAL A C 1
ATOM 783 O O . VAL A 1 100 ? 27.125 0.541 18.406 1 49.09 100 VAL A O 1
ATOM 786 N N . ILE A 1 101 ? 25.516 1.913 17.703 1 51.59 101 ILE A N 1
ATOM 787 C CA . ILE A 1 101 ? 26.25 3.08 18.172 1 51.59 101 ILE A CA 1
ATOM 788 C C . ILE A 1 101 ? 26.297 3.088 19.703 1 51.59 101 ILE A C 1
ATOM 790 O O . ILE A 1 101 ? 27.328 3.389 20.297 1 51.59 101 ILE A O 1
ATOM 794 N N . GLU A 1 102 ? 25.109 2.77 20.234 1 52.12 102 GLU A N 1
ATOM 795 C CA . GLU A 1 102 ? 25.109 2.691 21.688 1 52.12 102 GLU A CA 1
ATOM 796 C C . GLU A 1 102 ? 26.016 1.555 22.188 1 52.12 102 GLU A C 1
ATOM 798 O O . GLU A 1 102 ? 26.75 1.713 23.156 1 52.12 102 GLU A O 1
ATOM 803 N N . THR A 1 103 ? 25.906 0.473 21.5 1 52.06 103 THR A N 1
ATOM 804 C CA . THR A 1 103 ? 26.781 -0.642 21.859 1 52.06 103 THR A CA 1
ATOM 805 C C . THR A 1 103 ? 28.234 -0.293 21.578 1 52.06 103 THR A C 1
ATOM 807 O O . THR A 1 103 ? 29.109 -0.581 22.391 1 52.06 103 THR A O 1
ATOM 810 N N . LEU A 1 104 ? 28.438 0.329 20.453 1 57.84 104 LEU A N 1
ATOM 811 C CA . LEU A 1 104 ? 29.781 0.756 20.125 1 57.84 104 LEU A CA 1
ATOM 812 C C . LEU A 1 104 ? 30.266 1.849 21.078 1 57.84 104 LEU A C 1
ATOM 814 O O . LEU A 1 104 ? 31.406 1.837 21.516 1 57.84 104 LEU A O 1
ATOM 818 N N . SER A 1 105 ? 29.281 2.691 21.297 1 55.16 105 SER A N 1
ATOM 819 C CA . SER A 1 105 ? 29.594 3.742 22.266 1 55.16 105 SER A CA 1
ATOM 820 C C . SER A 1 105 ? 29.859 3.162 23.641 1 55.16 105 SER A C 1
ATOM 822 O O . SER A 1 105 ? 30.766 3.602 24.344 1 55.16 105 SER A O 1
ATOM 824 N N . ASN A 1 106 ? 29.031 2.199 23.922 1 56.47 106 ASN A N 1
ATOM 825 C CA . ASN A 1 106 ? 29.219 1.535 25.203 1 56.47 106 ASN A CA 1
ATOM 826 C C . ASN A 1 106 ? 30.5 0.716 25.234 1 56.47 106 ASN A C 1
ATOM 828 O O . ASN A 1 106 ? 31.188 0.654 26.266 1 56.47 106 ASN A O 1
ATOM 832 N N . MET A 1 107 ? 30.828 0.165 24.156 1 55.66 107 MET A N 1
ATOM 833 C CA . MET A 1 107 ? 32.062 -0.595 24.031 1 55.66 107 MET A CA 1
ATOM 834 C C . MET A 1 107 ? 33.281 0.33 24.078 1 55.66 107 MET A C 1
ATOM 836 O O . MET A 1 107 ? 34.281 -0.003 24.688 1 55.66 107 MET A O 1
ATOM 840 N N . ILE A 1 108 ? 33.125 1.41 23.453 1 59.03 108 ILE A N 1
ATOM 841 C CA . ILE A 1 108 ? 34.188 2.41 23.453 1 59.03 108 ILE A CA 1
ATOM 842 C C . ILE A 1 108 ? 34.312 3.047 24.828 1 59.03 108 ILE A C 1
ATOM 844 O O . ILE A 1 108 ? 35.406 3.252 25.344 1 59.03 108 ILE A O 1
ATOM 848 N N . LEU A 1 109 ? 33.125 3.277 25.375 1 56.62 109 LEU A N 1
ATOM 849 C CA . LEU A 1 109 ? 33.125 3.824 26.719 1 56.62 109 LEU A CA 1
ATOM 850 C C . LEU A 1 109 ? 33.75 2.844 27.703 1 56.62 109 LEU A C 1
ATOM 852 O O . LEU A 1 109 ? 34.5 3.248 28.609 1 56.62 109 LEU A O 1
ATOM 856 N N . GLU A 1 110 ? 33.344 1.607 27.469 1 56.06 110 GLU A N 1
ATOM 857 C CA . GLU A 1 110 ? 33.938 0.585 28.328 1 56.06 110 GLU A CA 1
ATOM 858 C C . GLU A 1 110 ? 35.469 0.503 28.141 1 56.06 110 GLU A C 1
ATOM 860 O O . GLU A 1 110 ? 36.188 0.281 29.109 1 56.06 110 GLU A O 1
ATOM 865 N N . VAL A 1 111 ? 35.844 0.812 27.016 1 57.66 111 VAL A N 1
ATOM 866 C CA . VAL A 1 111 ? 37.281 0.782 26.734 1 57.66 111 VAL A CA 1
ATOM 867 C C . VAL A 1 111 ? 37.969 2.012 27.328 1 57.66 111 VAL A C 1
ATOM 869 O O . VAL A 1 111 ? 39.094 1.935 27.797 1 57.66 111 VAL A O 1
ATOM 872 N N . GLN A 1 112 ? 37.219 3.082 27.25 1 59.5 112 GLN A N 1
ATOM 873 C CA . GLN A 1 112 ? 37.844 4.316 27.75 1 59.5 112 GLN A CA 1
ATOM 874 C C . GLN A 1 112 ? 37.938 4.285 29.281 1 59.5 112 GLN A C 1
ATOM 876 O O . GLN A 1 112 ? 38.844 4.898 29.844 1 59.5 112 GLN A O 1
ATOM 881 N N . GLN A 1 113 ? 36.969 3.611 29.844 1 54.81 113 GLN A N 1
ATOM 882 C CA . GLN A 1 113 ? 37.031 3.541 31.297 1 54.81 113 GLN A CA 1
ATOM 883 C C . GLN A 1 113 ? 38.156 2.605 31.75 1 54.81 113 GLN A C 1
ATOM 885 O O . GLN A 1 113 ? 38.656 2.717 32.875 1 54.81 113 GLN A O 1
ATOM 890 N N . HIS A 1 114 ? 38.406 1.715 30.875 1 51.47 114 HIS A N 1
ATOM 891 C CA . HIS A 1 114 ? 39.469 0.808 31.312 1 51.47 114 HIS A CA 1
ATOM 892 C C . HIS A 1 114 ? 40.844 1.385 31.016 1 51.47 114 HIS A C 1
ATOM 894 O O . HIS A 1 114 ? 41.844 0.831 31.438 1 51.47 114 HIS A O 1
ATOM 900 N N . ASP A 1 115 ? 40.906 2.373 30.297 1 42.34 115 ASP A N 1
ATOM 901 C CA . ASP A 1 115 ? 42.25 2.953 30.25 1 42.34 115 ASP A CA 1
ATOM 902 C C . ASP A 1 115 ? 42.406 4.051 31.297 1 42.34 115 ASP A C 1
ATOM 904 O O . ASP A 1 115 ? 41.5 4.855 31.5 1 42.34 115 ASP A O 1
ATOM 908 N N . MET B 1 1 ? -15.352 -4.816 4.34 1 82.69 1 MET B N 1
ATOM 909 C CA . MET B 1 1 ? -13.898 -4.906 4.242 1 82.69 1 MET B CA 1
ATOM 910 C C . MET B 1 1 ? -13.484 -6.168 3.494 1 82.69 1 MET B C 1
ATOM 912 O O . MET B 1 1 ? -14.094 -7.227 3.664 1 82.69 1 MET B O 1
ATOM 916 N N . ALA B 1 2 ? -12.578 -5.883 2.525 1 87.19 2 ALA B N 1
ATOM 917 C CA . ALA B 1 2 ? -12.055 -7.055 1.83 1 87.19 2 ALA B CA 1
ATOM 918 C C . ALA B 1 2 ? -10.859 -7.641 2.574 1 87.19 2 ALA B C 1
ATOM 920 O O . ALA B 1 2 ? -9.945 -6.91 2.965 1 87.19 2 ALA B O 1
ATOM 921 N N . SER B 1 3 ? -11.008 -8.977 2.812 1 91.69 3 SER B N 1
ATOM 922 C CA . SER B 1 3 ? -9.945 -9.68 3.531 1 91.69 3 SER B CA 1
ATOM 923 C C . SER B 1 3 ? -8.953 -10.312 2.566 1 91.69 3 SER B C 1
ATOM 925 O O . SER B 1 3 ? -9.172 -10.32 1.354 1 91.69 3 SER B O 1
ATOM 927 N N . LYS B 1 4 ? -7.859 -10.797 3.229 1 91.81 4 LYS B N 1
ATOM 928 C CA . LYS B 1 4 ? -6.844 -11.516 2.471 1 91.81 4 LYS B CA 1
ATOM 929 C C . LYS B 1 4 ? -7.453 -12.688 1.702 1 91.81 4 LYS B C 1
ATOM 931 O O . LYS B 1 4 ? -7.086 -12.945 0.554 1 91.81 4 LYS B O 1
ATOM 936 N N . GLN B 1 5 ? -8.344 -13.352 2.371 1 93.31 5 GLN B N 1
ATOM 937 C CA . GLN B 1 5 ? -8.977 -14.508 1.747 1 93.31 5 GLN B CA 1
ATOM 938 C C . GLN B 1 5 ? -9.766 -14.102 0.506 1 93.31 5 GLN B C 1
ATOM 940 O O . GLN B 1 5 ? -9.742 -14.812 -0.506 1 93.31 5 GLN B O 1
ATOM 945 N N . GLU B 1 6 ? -10.5 -13.055 0.582 1 94 6 GLU B N 1
ATOM 946 C CA . GLU B 1 6 ? -11.25 -12.562 -0.57 1 94 6 GLU B CA 1
ATOM 947 C C . GLU B 1 6 ? -10.32 -12.18 -1.714 1 94 6 GLU B C 1
ATOM 949 O O . GLU B 1 6 ? -10.648 -12.383 -2.885 1 94 6 GLU B O 1
ATOM 954 N N . LEU B 1 7 ? -9.203 -11.602 -1.349 1 94.56 7 LEU B N 1
ATOM 955 C CA . LEU B 1 7 ? -8.203 -11.25 -2.355 1 94.56 7 LEU B CA 1
ATOM 956 C C . LEU B 1 7 ? -7.656 -12.5 -3.035 1 94.56 7 LEU B C 1
ATOM 958 O O . LEU B 1 7 ? -7.484 -12.523 -4.258 1 94.56 7 LEU B O 1
ATOM 962 N N . ILE B 1 8 ? -7.453 -13.508 -2.199 1 96 8 ILE B N 1
ATOM 963 C CA . ILE B 1 8 ? -6.949 -14.773 -2.727 1 96 8 ILE B CA 1
ATOM 964 C C . ILE B 1 8 ? -7.953 -15.352 -3.721 1 96 8 ILE B C 1
ATOM 966 O O . ILE B 1 8 ? -7.574 -15.805 -4.801 1 96 8 ILE B O 1
ATOM 970 N N . ASP B 1 9 ? -9.188 -15.336 -3.34 1 95.62 9 ASP B N 1
ATOM 971 C CA . ASP B 1 9 ? -10.242 -15.836 -4.219 1 95.62 9 ASP B CA 1
ATOM 972 C C . ASP B 1 9 ? -10.281 -15.055 -5.531 1 95.62 9 ASP B C 1
ATOM 974 O O . ASP B 1 9 ? -10.398 -15.648 -6.605 1 95.62 9 ASP B O 1
ATOM 978 N N . TYR B 1 10 ? -10.211 -13.789 -5.43 1 94.88 10 TYR B N 1
ATOM 979 C CA . TYR B 1 10 ? -10.211 -12.93 -6.605 1 94.88 10 TYR B CA 1
ATOM 980 C C . TYR B 1 10 ? -9.039 -13.266 -7.527 1 94.88 10 TYR B C 1
ATOM 982 O O . TYR B 1 10 ? -9.227 -13.438 -8.734 1 94.88 10 TYR B O 1
ATOM 990 N N . VAL B 1 11 ? -7.887 -13.375 -6.973 1 95.44 11 VAL B N 1
ATOM 991 C CA . VAL B 1 11 ? -6.672 -13.648 -7.738 1 95.44 11 VAL B CA 1
ATOM 992 C C . VAL B 1 11 ? -6.766 -15.023 -8.383 1 95.44 11 VAL B C 1
ATOM 994 O O . VAL B 1 11 ? -6.441 -15.188 -9.562 1 95.44 11 VAL B O 1
ATOM 997 N N . ALA B 1 12 ? -7.184 -16 -7.594 1 96 12 ALA B N 1
ATOM 998 C CA . ALA B 1 12 ? -7.316 -17.359 -8.125 1 96 12 ALA B CA 1
ATOM 999 C C . ALA B 1 12 ? -8.266 -17.391 -9.32 1 96 12 ALA B C 1
ATOM 1001 O O . ALA B 1 12 ? -7.961 -18 -10.344 1 96 12 ALA B O 1
ATOM 1002 N N . ASP B 1 13 ? -9.344 -16.734 -9.211 1 94.69 13 ASP B N 1
ATOM 1003 C CA . ASP B 1 13 ? -10.367 -16.703 -10.258 1 94.69 13 ASP B CA 1
ATOM 1004 C C . ASP B 1 13 ? -9.844 -16.016 -11.516 1 94.69 13 ASP B C 1
ATOM 1006 O O . ASP B 1 13 ? -10.102 -16.484 -12.633 1 94.69 13 ASP B O 1
ATOM 1010 N N . ARG B 1 14 ? -9.062 -15.008 -11.336 1 93.38 14 ARG B N 1
ATOM 1011 C CA . ARG B 1 14 ? -8.609 -14.188 -12.453 1 93.38 14 ARG B CA 1
ATOM 1012 C C . ARG B 1 14 ? -7.426 -14.836 -13.164 1 93.38 14 ARG B C 1
ATOM 1014 O O . ARG B 1 14 ? -7.191 -14.586 -14.352 1 93.38 14 ARG B O 1
ATOM 1021 N N . THR B 1 15 ? -6.602 -15.609 -12.508 1 93.62 15 THR B N 1
ATOM 1022 C CA . THR B 1 15 ? -5.355 -16.125 -13.062 1 93.62 15 THR B CA 1
ATOM 1023 C C . THR B 1 15 ? -5.469 -17.625 -13.352 1 93.62 15 THR B C 1
ATOM 1025 O O . THR B 1 15 ? -4.594 -18.203 -13.992 1 93.62 15 THR B O 1
ATOM 1028 N N . GLU B 1 16 ? -6.484 -18.312 -12.859 1 91.38 16 GLU B N 1
ATOM 1029 C CA . GLU B 1 16 ? -6.672 -19.75 -12.961 1 91.38 16 GLU B CA 1
ATOM 1030 C C . GLU B 1 16 ? -5.621 -20.5 -12.156 1 91.38 16 GLU B C 1
ATOM 1032 O O . GLU B 1 16 ? -5.262 -21.641 -12.5 1 91.38 16 GLU B O 1
ATOM 1037 N N . LEU B 1 17 ? -4.988 -19.859 -11.336 1 94.06 17 LEU B N 1
ATOM 1038 C CA . LEU B 1 17 ? -4.148 -20.516 -10.344 1 94.06 17 LEU B CA 1
ATOM 1039 C C . LEU B 1 17 ? -5 -21.156 -9.25 1 94.06 17 LEU B C 1
ATOM 1041 O O . LEU B 1 17 ? -6.125 -20.719 -9 1 94.06 17 LEU B O 1
ATOM 1045 N N . SER B 1 18 ? -4.426 -22.234 -8.664 1 95.44 18 SER B N 1
ATOM 1046 C CA . SER B 1 18 ? -5.098 -22.766 -7.48 1 95.44 18 SER B CA 1
ATOM 1047 C C . SER B 1 18 ? -5.117 -21.75 -6.348 1 95.44 18 SER B C 1
ATOM 1049 O O . SER B 1 18 ? -4.277 -20.844 -6.305 1 95.44 18 SER B O 1
ATOM 1051 N N . LYS B 1 19 ? -6.074 -21.859 -5.484 1 95.94 19 LYS B N 1
ATOM 1052 C CA . LYS B 1 19 ? -6.145 -20.969 -4.328 1 95.94 19 LYS B CA 1
ATOM 1053 C C . LYS B 1 19 ? -4.852 -21.031 -3.516 1 95.94 19 LYS B C 1
ATOM 1055 O O . LYS B 1 19 ? -4.395 -20 -2.996 1 95.94 19 LYS B O 1
ATOM 1060 N N . VAL B 1 20 ? -4.34 -22.219 -3.459 1 95.5 20 VAL B N 1
ATOM 1061 C CA . VAL B 1 20 ? -3.109 -22.422 -2.703 1 95.5 20 VAL B CA 1
ATOM 1062 C C . VAL B 1 20 ? -1.975 -21.625 -3.338 1 95.5 20 VAL B C 1
ATOM 1064 O O . VAL B 1 20 ? -1.237 -20.922 -2.643 1 95.5 20 VAL B O 1
ATOM 1067 N N . ASN B 1 21 ? -1.817 -21.688 -4.609 1 95.62 21 ASN B N 1
ATOM 1068 C CA . ASN B 1 21 ? -0.763 -20.969 -5.324 1 95.62 21 ASN B CA 1
ATOM 1069 C C . ASN B 1 21 ? -0.979 -19.453 -5.281 1 95.62 21 ASN B C 1
ATOM 1071 O O . ASN B 1 21 ? -0.02 -18.688 -5.156 1 95.62 21 ASN B O 1
ATOM 1075 N N . ALA B 1 22 ? -2.232 -19.062 -5.367 1 96.25 22 ALA B N 1
ATOM 1076 C CA . ALA B 1 22 ? -2.559 -17.656 -5.242 1 96.25 22 ALA B CA 1
ATOM 1077 C C . ALA B 1 22 ? -2.143 -17.109 -3.875 1 96.25 22 ALA B C 1
ATOM 1079 O O . ALA B 1 22 ? -1.543 -16.031 -3.783 1 96.25 22 ALA B O 1
ATOM 1080 N N . ALA B 1 23 ? -2.459 -17.891 -2.883 1 96.06 23 ALA B N 1
ATOM 1081 C CA . ALA B 1 23 ? -2.105 -17.5 -1.521 1 96.06 23 ALA B CA 1
ATOM 1082 C C . ALA B 1 23 ? -0.591 -17.391 -1.356 1 96.06 23 ALA B C 1
ATOM 1084 O O . ALA B 1 23 ? -0.091 -16.422 -0.778 1 96.06 23 ALA B O 1
ATOM 1085 N N . LYS B 1 24 ? 0.088 -18.344 -1.877 1 95.56 24 LYS B N 1
ATOM 1086 C CA . LYS B 1 24 ? 1.547 -18.328 -1.81 1 95.56 24 LYS B CA 1
ATOM 1087 C C . LYS B 1 24 ? 2.125 -17.094 -2.492 1 95.56 24 LYS B C 1
ATOM 1089 O O . LYS B 1 24 ? 3.043 -16.469 -1.968 1 95.56 24 LYS B O 1
ATOM 1094 N N . ALA B 1 25 ? 1.623 -16.828 -3.639 1 96 25 ALA B N 1
ATOM 1095 C CA . ALA B 1 25 ? 2.121 -15.703 -4.414 1 96 25 ALA B CA 1
ATOM 1096 C C . ALA B 1 25 ? 1.869 -14.383 -3.689 1 96 25 ALA B C 1
ATOM 1098 O O . ALA B 1 25 ? 2.756 -13.531 -3.613 1 96 25 ALA B O 1
ATOM 1099 N N . ILE B 1 26 ? 0.693 -14.219 -3.168 1 95.69 26 ILE B N 1
ATOM 1100 C CA . ILE B 1 26 ? 0.314 -12.992 -2.471 1 95.69 26 ILE B CA 1
ATOM 1101 C C . ILE B 1 26 ? 1.187 -12.812 -1.229 1 95.69 26 ILE B C 1
ATOM 1103 O O . ILE B 1 26 ? 1.725 -11.734 -0.993 1 95.69 26 ILE B O 1
ATOM 1107 N N . ASN B 1 27 ?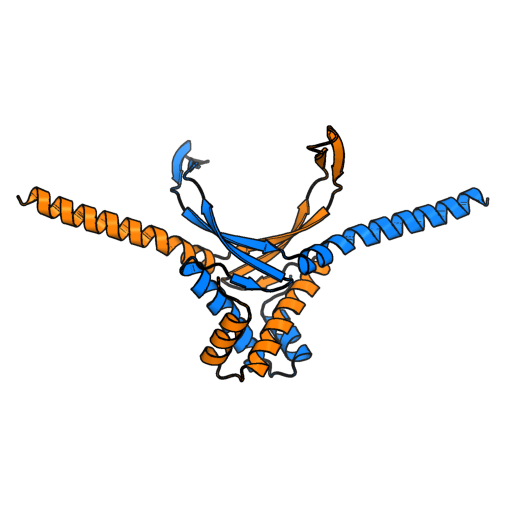 1.324 -13.867 -0.492 1 95.69 27 ASN B N 1
ATOM 1108 C CA . ASN B 1 27 ? 2.158 -13.805 0.704 1 95.69 27 ASN B CA 1
ATOM 1109 C C . ASN B 1 27 ? 3.604 -13.453 0.361 1 95.69 27 ASN B C 1
ATOM 1111 O O . ASN B 1 27 ? 4.219 -12.617 1.029 1 95.69 27 ASN B O 1
ATOM 1115 N N . ALA B 1 28 ? 4.098 -14.117 -0.627 1 96.25 28 ALA B N 1
ATOM 1116 C CA . ALA B 1 28 ? 5.469 -13.852 -1.056 1 96.25 28 ALA B CA 1
ATOM 1117 C C . ALA B 1 28 ? 5.625 -12.406 -1.526 1 96.25 28 ALA B C 1
ATOM 1119 O O . ALA B 1 28 ? 6.672 -11.789 -1.323 1 96.25 28 ALA B O 1
ATOM 1120 N N . PHE B 1 29 ? 4.598 -11.914 -2.197 1 95.94 29 PHE B N 1
ATOM 1121 C CA . PHE B 1 29 ? 4.617 -10.539 -2.697 1 95.94 29 PHE B CA 1
ATOM 1122 C C . PHE B 1 29 ? 4.707 -9.547 -1.545 1 95.94 29 PHE B C 1
ATOM 1124 O O . PHE B 1 29 ? 5.535 -8.641 -1.565 1 95.94 29 PHE B O 1
ATOM 1131 N N . VAL B 1 30 ? 3.893 -9.719 -0.546 1 95.19 30 VAL B N 1
ATOM 1132 C CA . VAL B 1 30 ? 3.883 -8.859 0.635 1 95.19 30 VAL B CA 1
ATOM 1133 C C . VAL B 1 30 ? 5.227 -8.953 1.354 1 95.19 30 VAL B C 1
ATOM 1135 O O . VAL B 1 30 ? 5.766 -7.941 1.807 1 95.19 30 VAL B O 1
ATOM 1138 N N . GLU B 1 31 ? 5.734 -10.133 1.408 1 94.56 31 GLU B N 1
ATOM 1139 C CA . GLU B 1 31 ? 7.047 -10.344 2.01 1 94.56 31 GLU B CA 1
ATOM 1140 C C . GLU B 1 31 ? 8.133 -9.594 1.246 1 94.56 31 GLU B C 1
ATOM 1142 O O . GLU B 1 31 ? 9.031 -9.008 1.852 1 94.56 31 GLU B O 1
ATOM 1147 N N . ALA B 1 32 ? 8.086 -9.703 -0.039 1 95.31 32 ALA B N 1
ATOM 1148 C CA . ALA B 1 32 ? 9.055 -9.008 -0.881 1 95.31 32 ALA B CA 1
ATOM 1149 C C . ALA B 1 32 ? 9.031 -7.504 -0.621 1 95.31 32 ALA B C 1
ATOM 1151 O O . ALA B 1 32 ? 10.086 -6.879 -0.453 1 95.31 32 ALA B O 1
ATOM 1152 N N . ILE B 1 33 ? 7.867 -6.902 -0.581 1 95.94 33 ILE B N 1
ATOM 1153 C CA . ILE B 1 33 ? 7.738 -5.473 -0.318 1 95.94 33 ILE B CA 1
ATOM 1154 C C . ILE B 1 33 ? 8.336 -5.145 1.049 1 95.94 33 ILE B C 1
ATOM 1156 O O . ILE B 1 33 ? 9.102 -4.188 1.185 1 95.94 33 ILE B O 1
ATOM 1160 N N . THR B 1 34 ? 7.938 -5.988 2.014 1 94.44 34 THR B N 1
ATOM 1161 C CA . THR B 1 34 ? 8.445 -5.789 3.367 1 94.44 34 THR B CA 1
ATOM 1162 C C . THR B 1 34 ? 9.969 -5.836 3.385 1 94.44 34 THR B C 1
ATOM 1164 O O . THR B 1 34 ? 10.617 -4.996 4.016 1 94.44 34 THR B O 1
ATOM 1167 N N . TYR B 1 35 ? 10.508 -6.781 2.68 1 92.88 35 TYR B N 1
ATOM 1168 C CA . TYR B 1 35 ? 11.961 -6.949 2.611 1 92.88 35 TYR B CA 1
ATOM 1169 C C . TYR B 1 35 ? 12.625 -5.707 2.037 1 92.88 35 TYR B C 1
ATOM 1171 O O . TYR B 1 35 ? 13.531 -5.137 2.654 1 92.88 35 TYR B O 1
ATOM 1179 N N . TYR B 1 36 ? 12.195 -5.25 0.911 1 93.81 36 TYR B N 1
ATOM 1180 C CA . TYR B 1 36 ? 12.82 -4.113 0.243 1 93.81 36 TYR B CA 1
ATOM 1181 C C . TYR B 1 36 ? 12.664 -2.842 1.069 1 93.81 36 TYR B C 1
ATOM 1183 O O . TYR B 1 36 ? 13.609 -2.055 1.193 1 93.81 36 TYR B O 1
ATOM 1191 N N . ILE B 1 37 ? 11.508 -2.664 1.653 1 93.5 37 ILE B N 1
ATOM 1192 C CA . ILE B 1 37 ? 11.242 -1.481 2.467 1 93.5 37 ILE B CA 1
ATOM 1193 C C . ILE B 1 37 ? 12.125 -1.51 3.717 1 93.5 37 ILE B C 1
ATOM 1195 O O . ILE B 1 37 ? 12.633 -0.472 4.152 1 93.5 37 ILE B O 1
ATOM 1199 N N . SER B 1 38 ? 12.289 -2.676 4.27 1 91.5 38 SER B N 1
ATOM 1200 C CA . SER B 1 38 ? 13.133 -2.801 5.457 1 91.5 38 SER B CA 1
ATOM 1201 C C . SER B 1 38 ? 14.578 -2.412 5.156 1 91.5 38 SER B C 1
ATOM 1203 O O . SER B 1 38 ? 15.305 -1.971 6.047 1 91.5 38 SER B O 1
ATOM 1205 N N . GLU B 1 39 ? 14.938 -2.529 3.859 1 90.94 39 GLU B N 1
ATOM 1206 C CA . GLU B 1 39 ? 16.281 -2.186 3.418 1 90.94 39 GLU B CA 1
ATOM 1207 C C . GLU B 1 39 ? 16.359 -0.725 2.982 1 90.94 39 GLU B C 1
ATOM 1209 O O . GLU B 1 39 ? 17.406 -0.276 2.484 1 90.94 39 GLU B O 1
ATOM 1214 N N . GLY B 1 40 ? 15.219 -0.111 3.068 1 90.81 40 GLY B N 1
ATOM 1215 C CA . GLY B 1 40 ? 15.188 1.29 2.678 1 90.81 40 GLY B CA 1
ATOM 1216 C C . GLY B 1 40 ? 15.062 1.488 1.178 1 90.81 40 GLY B C 1
ATOM 1217 O O . GLY B 1 40 ? 15.305 2.586 0.67 1 90.81 40 GLY B O 1
ATOM 1218 N N . THR B 1 41 ? 14.773 0.414 0.446 1 93.31 41 THR B N 1
ATOM 1219 C CA . THR B 1 41 ? 14.641 0.464 -1.006 1 93.31 41 THR B CA 1
ATOM 1220 C C . THR B 1 41 ? 13.188 0.697 -1.41 1 93.31 41 THR B C 1
ATOM 1222 O O . THR B 1 41 ? 12.32 -0.133 -1.133 1 93.31 41 THR B O 1
ATOM 1225 N N . PRO B 1 42 ? 12.922 1.772 -2.064 1 96.19 42 PRO B N 1
ATOM 1226 C CA . PRO B 1 42 ? 11.547 1.991 -2.527 1 96.19 42 PRO B CA 1
ATOM 1227 C C . PRO B 1 42 ? 11.086 0.939 -3.535 1 96.19 42 PRO B C 1
ATOM 1229 O O . PRO B 1 42 ? 11.906 0.407 -4.293 1 96.19 42 PRO B O 1
ATOM 1232 N N . VAL B 1 43 ? 9.82 0.663 -3.459 1 96.69 43 VAL B N 1
ATOM 1233 C CA . VAL B 1 43 ? 9.211 -0.305 -4.367 1 96.69 43 VAL B CA 1
ATOM 1234 C C . VAL B 1 43 ? 8.164 0.389 -5.234 1 96.69 43 VAL B C 1
ATOM 1236 O O . VAL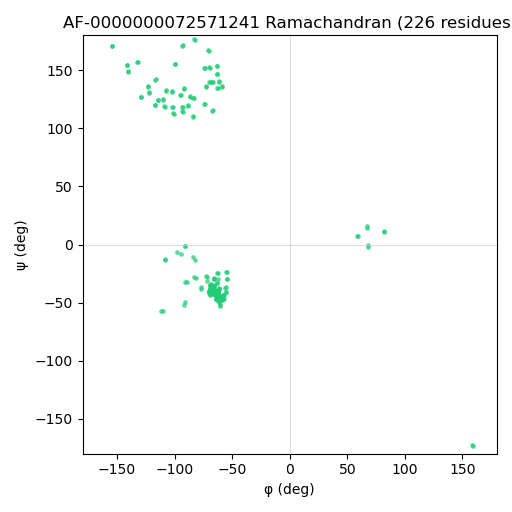 B 1 43 ? 7.195 0.949 -4.719 1 96.69 43 VAL B O 1
ATOM 1239 N N . HIS B 1 44 ? 8.422 0.312 -6.52 1 96.38 44 HIS B N 1
ATOM 1240 C CA . HIS B 1 44 ? 7.5 0.955 -7.453 1 96.38 44 HIS B CA 1
ATOM 1241 C C . HIS B 1 44 ? 6.719 -0.078 -8.258 1 96.38 44 HIS B C 1
ATOM 1243 O O . HIS B 1 44 ? 7.305 -0.973 -8.867 1 96.38 44 HIS B O 1
ATOM 1249 N N . ILE B 1 45 ? 5.43 0.002 -8.227 1 94.56 45 ILE B N 1
ATOM 1250 C CA . ILE B 1 45 ? 4.535 -0.817 -9.039 1 94.56 45 ILE B CA 1
ATOM 1251 C C . ILE B 1 45 ? 3.775 0.068 -10.023 1 94.56 45 ILE B C 1
ATOM 1253 O O . ILE B 1 45 ? 2.992 0.93 -9.625 1 94.56 45 ILE B O 1
ATOM 1257 N N . SER B 1 46 ? 3.916 -0.282 -11.203 1 92.69 46 SER B N 1
ATOM 1258 C CA . SER B 1 46 ? 3.363 0.57 -12.25 1 92.69 46 SER B CA 1
ATOM 1259 C C . SER B 1 46 ? 1.846 0.674 -12.133 1 92.69 46 SER B C 1
ATOM 1261 O O . SER B 1 46 ? 1.164 -0.33 -11.922 1 92.69 46 SER B O 1
ATOM 1263 N N . ASN B 1 47 ? 1.376 1.991 -12.273 1 89.56 47 ASN B N 1
ATOM 1264 C CA . ASN B 1 47 ? -0.04 2.342 -12.312 1 89.56 47 ASN B CA 1
ATOM 1265 C C . ASN B 1 47 ? -0.712 2.102 -10.961 1 89.56 47 ASN B C 1
ATOM 1267 O O . ASN B 1 47 ? -1.925 2.27 -10.828 1 89.56 47 ASN B O 1
ATOM 1271 N N . PHE B 1 48 ? 0.016 1.646 -10.031 1 94.62 48 PHE B N 1
ATOM 1272 C CA . PHE B 1 48 ? -0.554 1.326 -8.734 1 94.62 48 PHE B CA 1
ATOM 1273 C C . PHE B 1 48 ? -0.035 2.283 -7.664 1 94.62 48 PHE B C 1
ATOM 1275 O O . PHE B 1 48 ? -0.819 2.943 -6.98 1 94.62 48 PHE B O 1
ATOM 1282 N N . GLY B 1 49 ? 1.327 2.258 -7.602 1 96.44 49 GLY B N 1
ATOM 1283 C CA . GLY B 1 49 ? 1.883 3.188 -6.633 1 96.44 49 GLY B CA 1
ATOM 1284 C C . GLY B 1 49 ? 3.285 2.816 -6.188 1 96.44 49 GLY B C 1
ATOM 1285 O O . GLY B 1 49 ? 3.91 1.926 -6.766 1 96.44 49 GLY B O 1
ATOM 1286 N N . THR B 1 50 ? 3.781 3.598 -5.148 1 97.62 50 THR B N 1
ATOM 1287 C CA . THR B 1 50 ? 5.145 3.439 -4.656 1 97.62 50 THR B CA 1
ATOM 1288 C C . THR B 1 50 ? 5.156 3.295 -3.137 1 97.62 50 THR B C 1
ATOM 1290 O O . THR B 1 50 ? 4.547 4.098 -2.426 1 97.62 50 THR B O 1
ATOM 1293 N N . PHE B 1 51 ? 5.781 2.27 -2.668 1 97.06 51 PHE B N 1
ATOM 1294 C CA . PHE B 1 51 ? 6.098 2.125 -1.253 1 97.06 51 PHE B CA 1
ATOM 1295 C C . PHE B 1 51 ? 7.477 2.697 -0.946 1 97.06 51 PHE B C 1
ATOM 1297 O O . PHE B 1 51 ? 8.445 2.412 -1.653 1 97.06 51 PHE B O 1
ATOM 1304 N N . GLU B 1 52 ? 7.562 3.441 0.081 1 96.56 52 GLU B N 1
ATOM 1305 C CA . GLU B 1 52 ? 8.852 4.008 0.46 1 96.56 52 GLU B CA 1
ATOM 1306 C C . GLU B 1 52 ? 8.906 4.305 1.955 1 96.56 52 GLU B C 1
ATOM 1308 O O . GLU B 1 52 ? 7.898 4.18 2.656 1 96.56 52 GLU B O 1
ATOM 1313 N N . VAL B 1 53 ? 10.117 4.637 2.396 1 94.69 53 VAL B N 1
ATOM 1314 C CA . VAL B 1 53 ? 10.328 4.961 3.805 1 94.69 53 VAL B CA 1
ATOM 1315 C C . VAL B 1 53 ? 10.422 6.473 3.98 1 94.69 53 VAL B C 1
ATOM 1317 O O . VAL B 1 53 ? 11.094 7.152 3.199 1 94.69 53 VAL B O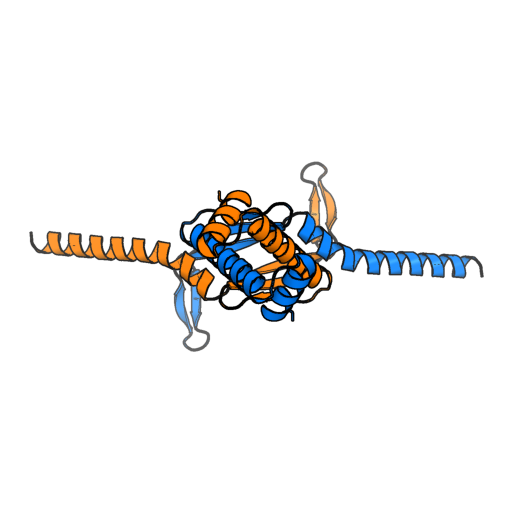 1
ATOM 1320 N N . ARG B 1 54 ? 9.695 6.926 4.91 1 94 54 ARG B N 1
ATOM 1321 C CA . ARG B 1 54 ? 9.758 8.344 5.273 1 94 54 ARG B CA 1
ATOM 1322 C C . ARG B 1 54 ? 10.273 8.516 6.699 1 94 54 ARG B C 1
ATOM 1324 O O . ARG B 1 54 ? 9.938 7.73 7.586 1 94 54 ARG B O 1
ATOM 1331 N N . LYS B 1 55 ? 11.086 9.586 6.844 1 91.5 55 LYS B N 1
ATOM 1332 C CA . LYS B 1 55 ? 11.594 9.898 8.172 1 91.5 55 LYS B CA 1
ATOM 1333 C C . LYS B 1 55 ? 10.633 10.82 8.922 1 91.5 55 LYS B C 1
ATOM 1335 O O . LYS B 1 55 ? 10.234 11.867 8.406 1 91.5 55 LYS B O 1
ATOM 1340 N N . ARG B 1 56 ? 10.242 10.227 10 1 89.88 56 ARG B N 1
ATOM 1341 C CA . ARG B 1 56 ? 9.422 11.047 10.891 1 89.88 56 ARG B CA 1
ATOM 1342 C C . ARG B 1 56 ? 10.266 11.703 11.969 1 89.88 56 ARG B C 1
ATOM 1344 O O . ARG B 1 56 ? 11 11.023 12.688 1 89.88 56 ARG B O 1
ATOM 1351 N N . ALA B 1 57 ? 10.125 13 12.109 1 90.94 57 ALA B N 1
ATOM 1352 C CA . ALA B 1 57 ? 10.938 13.766 13.039 1 90.94 57 ALA B CA 1
ATOM 1353 C C . ALA B 1 57 ? 10.57 13.445 14.484 1 90.94 57 ALA B C 1
ATOM 1355 O O . ALA B 1 57 ? 9.438 13.062 14.773 1 90.94 57 ALA B O 1
ATOM 1356 N N . ALA B 1 58 ? 11.602 13.641 15.234 1 90.12 58 ALA B N 1
ATOM 1357 C CA . ALA B 1 58 ? 11.352 13.5 16.672 1 90.12 58 ALA B CA 1
ATOM 1358 C C . ALA B 1 58 ? 10.328 14.531 17.156 1 90.12 58 ALA B C 1
ATOM 1360 O O . ALA B 1 58 ? 10.266 15.641 16.625 1 90.12 58 ALA B O 1
ATOM 1361 N N . ARG B 1 59 ? 9.523 14.008 18 1 90.5 59 ARG B N 1
ATOM 1362 C CA . ARG B 1 59 ? 8.508 14.914 18.531 1 90.5 59 ARG B CA 1
ATOM 1363 C C . ARG B 1 59 ? 8.266 14.656 20.016 1 90.5 59 ARG B C 1
ATOM 1365 O O . ARG B 1 59 ? 8.602 13.594 20.531 1 90.5 59 ARG B O 1
ATOM 1372 N N . VAL B 1 60 ? 7.785 15.812 20.625 1 87.5 60 VAL B N 1
ATOM 1373 C CA . VAL B 1 60 ? 7.434 15.703 22.047 1 87.5 60 VAL B CA 1
ATOM 1374 C C . VAL B 1 60 ? 5.918 15.57 22.188 1 87.5 60 VAL B C 1
ATOM 1376 O O . VAL B 1 60 ? 5.164 16.375 21.641 1 87.5 60 VAL B O 1
ATOM 1379 N N . SER B 1 61 ? 5.531 14.352 22.656 1 84.69 61 SER B N 1
ATOM 1380 C CA . SER B 1 61 ? 4.117 14.156 22.953 1 84.69 61 SER B CA 1
ATOM 1381 C C . SER B 1 61 ? 3.85 14.289 24.453 1 84.69 61 SER B C 1
ATOM 1383 O O . SER B 1 61 ? 4.777 14.258 25.266 1 84.69 61 SER B O 1
ATOM 1385 N N . HIS B 1 62 ? 2.535 14.648 24.656 1 86.31 62 HIS B N 1
ATOM 1386 C CA . HIS B 1 62 ? 2.168 14.742 26.062 1 86.31 62 HIS B CA 1
ATOM 1387 C C . HIS B 1 62 ? 1.27 13.586 26.484 1 86.31 62 HIS B C 1
ATOM 1389 O O . HIS B 1 62 ? 0.397 13.164 25.719 1 86.31 62 HIS B O 1
ATOM 1395 N N . ASP B 1 63 ? 1.649 12.992 27.641 1 81.94 63 ASP B N 1
ATOM 1396 C CA . ASP B 1 63 ? 0.765 11.984 28.219 1 81.94 63 ASP B CA 1
ATOM 1397 C C . ASP B 1 63 ? -0.542 12.609 28.703 1 81.94 63 ASP B C 1
ATOM 1399 O O . ASP B 1 63 ? -0.529 13.547 29.5 1 81.94 63 ASP B O 1
ATOM 1403 N N . VAL B 1 64 ? -1.494 12.25 28.125 1 85.06 64 VAL B N 1
ATOM 1404 C CA . VAL B 1 64 ? -2.811 12.812 28.422 1 85.06 64 VAL B CA 1
ATOM 1405 C C . VAL B 1 64 ? -3.111 12.68 29.906 1 85.06 64 VAL B C 1
ATOM 1407 O O . VAL B 1 64 ? -3.809 13.516 30.484 1 85.06 64 VAL B O 1
ATOM 1410 N N . HIS B 1 65 ? -2.566 11.641 30.562 1 86.12 65 HIS B N 1
ATOM 1411 C CA . HIS B 1 65 ? -2.893 11.375 31.953 1 86.12 65 HIS B CA 1
ATOM 1412 C C . HIS B 1 65 ? -1.908 12.07 32.875 1 86.12 65 HIS B C 1
ATOM 1414 O O . HIS B 1 65 ? -2.316 12.727 33.844 1 86.12 65 HIS B O 1
ATOM 1420 N N . SER B 1 66 ? -0.592 11.938 32.75 1 86.06 66 SER B N 1
ATOM 1421 C CA . SER B 1 66 ? 0.419 12.43 33.656 1 86.06 66 SER B CA 1
ATOM 1422 C C . SER B 1 66 ? 0.949 13.797 33.219 1 86.06 66 SER B C 1
ATOM 1424 O O . SER B 1 66 ? 1.632 14.477 34 1 86.06 66 SER B O 1
ATOM 1426 N N . ARG B 1 67 ? 0.552 14.148 32.125 1 84.5 67 ARG B N 1
ATOM 1427 C CA . ARG B 1 67 ? 1.05 15.383 31.516 1 84.5 67 ARG B CA 1
ATOM 1428 C C . ARG B 1 67 ? 2.564 15.336 31.344 1 84.5 67 ARG B C 1
ATOM 1430 O O . ARG B 1 67 ? 3.217 16.375 31.266 1 84.5 67 ARG B O 1
ATOM 1437 N N . GLU B 1 68 ? 3.158 14.164 31.609 1 87.25 68 GLU B N 1
ATOM 1438 C CA . GLU B 1 68 ? 4.59 14 31.359 1 87.25 68 GLU B CA 1
ATOM 1439 C C . GLU B 1 68 ? 4.91 14.055 29.875 1 87.25 68 GLU B C 1
ATOM 1441 O O . GLU B 1 68 ? 4.102 13.633 29.047 1 87.25 68 GLU B O 1
ATOM 1446 N N . LYS B 1 69 ? 6.078 14.773 29.625 1 88.44 69 LYS B N 1
ATOM 1447 C CA . LYS B 1 69 ? 6.539 14.836 28.234 1 88.44 69 LYS B CA 1
ATOM 1448 C C . LYS B 1 69 ? 7.141 13.508 27.797 1 88.44 69 LYS B C 1
ATOM 1450 O O . LYS B 1 69 ? 7.93 12.898 28.516 1 88.44 69 LYS B O 1
ATOM 1455 N N . ILE B 1 70 ? 6.594 12.914 26.781 1 88.19 70 ILE B N 1
ATOM 1456 C CA . ILE B 1 70 ? 7.137 11.711 26.172 1 88.19 70 ILE B CA 1
ATOM 1457 C C . ILE B 1 70 ? 7.879 12.078 24.875 1 88.19 70 ILE B C 1
ATOM 1459 O O . ILE B 1 70 ? 7.32 12.742 24 1 88.19 70 ILE B O 1
ATOM 1463 N N . LEU B 1 71 ? 9.211 11.75 24.938 1 85.06 71 LEU B N 1
ATOM 1464 C CA . LEU B 1 71 ? 10.016 12.008 23.75 1 85.06 71 LEU B CA 1
ATOM 1465 C C . LEU B 1 71 ? 9.898 10.859 22.75 1 85.06 71 LEU B C 1
ATOM 1467 O O . LEU B 1 71 ? 10.234 9.719 23.078 1 85.06 71 LEU B O 1
ATOM 1471 N N . VAL B 1 72 ? 9.258 11.148 21.672 1 82.25 72 VAL B N 1
ATOM 1472 C CA . VAL B 1 72 ? 9.211 10.188 20.578 1 82.25 72 VAL B CA 1
ATOM 1473 C C . VAL B 1 72 ? 10.336 10.469 19.594 1 82.25 72 VAL B C 1
ATOM 1475 O O . VAL B 1 72 ? 10.438 11.578 19.047 1 82.25 72 VAL B O 1
ATOM 1478 N N . GLY B 1 73 ? 11.203 9.555 19.516 1 85.81 73 GLY B N 1
ATOM 1479 C CA . GLY B 1 73 ? 12.383 9.75 18.688 1 85.81 73 GLY B CA 1
ATOM 1480 C C . GLY B 1 73 ? 12.078 9.734 17.203 1 85.81 73 GLY B C 1
ATOM 148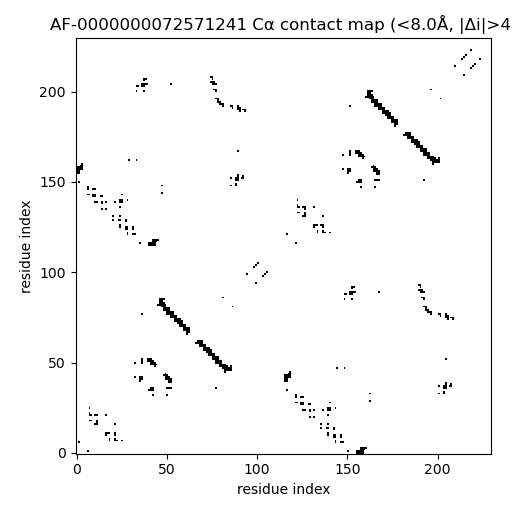1 O O . GLY B 1 73 ? 10.977 9.375 16.797 1 85.81 73 GLY B O 1
ATOM 1482 N N . GLU B 1 74 ? 13.07 10.164 16.562 1 88.5 74 GLU B N 1
ATOM 1483 C CA . GLU B 1 74 ? 12.992 10.055 15.109 1 88.5 74 GLU B CA 1
ATOM 1484 C C . GLU B 1 74 ? 12.82 8.602 14.68 1 88.5 74 GLU B C 1
ATOM 1486 O O . GLU B 1 74 ? 13.367 7.691 15.297 1 88.5 74 GLU B O 1
ATOM 1491 N N . GLN B 1 75 ? 11.875 8.477 13.711 1 89 75 GLN B N 1
ATOM 1492 C CA . GLN B 1 75 ? 11.648 7.105 13.273 1 89 75 GLN B CA 1
ATOM 1493 C C . GLN B 1 75 ? 11.438 7.043 11.758 1 89 75 GLN B C 1
ATOM 1495 O O . GLN B 1 75 ? 11.016 8.023 11.148 1 89 75 GLN B O 1
ATOM 1500 N N . ASN B 1 76 ? 11.867 5.895 11.195 1 91.38 76 ASN B N 1
ATOM 1501 C CA . ASN B 1 76 ? 11.523 5.57 9.812 1 91.38 76 ASN B CA 1
ATOM 1502 C C . ASN B 1 76 ? 10.141 4.926 9.719 1 91.38 76 ASN B C 1
ATOM 1504 O O . ASN B 1 76 ? 9.844 3.969 10.438 1 91.38 76 ASN B O 1
ATOM 1508 N N . ILE B 1 77 ? 9.352 5.543 8.875 1 93 77 ILE B N 1
ATOM 1509 C CA . ILE B 1 77 ? 8.008 4.984 8.758 1 93 77 ILE B CA 1
ATOM 1510 C C . ILE B 1 77 ? 7.734 4.613 7.297 1 93 77 ILE B C 1
ATOM 1512 O O . ILE B 1 77 ? 8.094 5.355 6.383 1 93 77 ILE B O 1
ATOM 1516 N N . PRO B 1 78 ? 7.152 3.42 7.059 1 95.75 78 PRO B N 1
ATOM 1517 C CA . PRO B 1 78 ? 6.766 3.061 5.691 1 95.75 78 PRO B CA 1
ATOM 1518 C C . PRO B 1 78 ? 5.547 3.842 5.199 1 95.75 78 PRO B C 1
ATOM 1520 O O . PRO B 1 78 ? 4.582 4.02 5.941 1 95.75 78 PRO B O 1
ATOM 1523 N N . VAL B 1 79 ? 5.602 4.336 3.947 1 95.81 79 VAL B N 1
ATOM 1524 C CA . VAL B 1 79 ? 4.5 5.082 3.355 1 95.81 79 VAL B CA 1
ATOM 1525 C C . VAL B 1 79 ? 4.211 4.555 1.95 1 95.81 79 VAL B C 1
ATOM 1527 O O . VAL B 1 79 ? 5.062 3.904 1.339 1 95.81 79 VAL B O 1
ATOM 1530 N N . PHE B 1 80 ? 2.984 4.793 1.516 1 97.19 80 PHE B N 1
ATOM 1531 C CA . PHE B 1 80 ? 2.551 4.441 0.169 1 97.19 80 PHE B CA 1
ATOM 1532 C C . PHE B 1 80 ? 2.039 5.672 -0.572 1 97.19 80 PHE B C 1
ATOM 1534 O O . PHE B 1 80 ? 1.227 6.43 -0.039 1 97.19 80 PHE B O 1
ATOM 1541 N N . ARG B 1 81 ? 2.549 5.805 -1.752 1 96.06 81 ARG B N 1
ATOM 1542 C CA . ARG B 1 81 ? 2.068 6.836 -2.662 1 96.06 81 ARG B CA 1
ATOM 1543 C C . ARG B 1 81 ? 1.272 6.23 -3.812 1 96.06 81 ARG B C 1
ATOM 1545 O O . ARG B 1 81 ? 1.833 5.531 -4.66 1 96.06 81 ARG B O 1
ATOM 1552 N N . ALA B 1 82 ? 0.061 6.605 -3.883 1 96.56 82 ALA B N 1
ATOM 1553 C CA . ALA B 1 82 ? -0.818 6.023 -4.895 1 96.56 82 ALA B CA 1
ATOM 1554 C C . ALA B 1 82 ? -0.425 6.48 -6.293 1 96.56 82 ALA B C 1
ATOM 1556 O O . ALA B 1 82 ? -0.095 7.652 -6.5 1 96.56 82 ALA B O 1
ATOM 1557 N N . GLY B 1 83 ? -0.503 5.512 -7.207 1 94.62 83 GLY B N 1
ATOM 1558 C CA . GLY B 1 83 ? -0.25 5.816 -8.602 1 94.62 83 GLY B CA 1
ATOM 1559 C C . GLY B 1 83 ? -1.458 6.395 -9.32 1 94.62 83 GLY B C 1
ATOM 1560 O O . GLY B 1 83 ? -2.543 6.488 -8.734 1 94.62 83 GLY B O 1
ATOM 1561 N N . LYS B 1 84 ? -1.248 6.738 -10.516 1 92.06 84 LYS B N 1
ATOM 1562 C CA . LYS B 1 84 ? -2.262 7.445 -11.289 1 92.06 84 LYS B CA 1
ATOM 1563 C C . LYS B 1 84 ? -3.523 6.602 -11.445 1 92.06 84 LYS B C 1
ATOM 1565 O O . LYS B 1 84 ? -4.633 7.086 -11.219 1 92.06 84 LYS B O 1
ATOM 1570 N N . ALA B 1 85 ? -3.367 5.371 -11.844 1 90.56 85 ALA B N 1
ATOM 1571 C CA . ALA B 1 85 ? -4.508 4.504 -12.109 1 90.56 85 ALA B CA 1
ATOM 1572 C C . ALA B 1 85 ? -5.332 4.273 -10.844 1 90.56 85 ALA B C 1
ATOM 1574 O O . ALA B 1 85 ? -6.562 4.27 -10.891 1 90.56 85 ALA B O 1
ATOM 1575 N N . LEU B 1 86 ? -4.676 4.055 -9.766 1 93.31 86 LEU B N 1
ATOM 1576 C CA . LEU B 1 86 ? -5.379 3.84 -8.508 1 93.31 86 LEU B CA 1
ATOM 1577 C C . LEU B 1 86 ? -6.121 5.102 -8.078 1 93.31 86 LEU B C 1
ATOM 1579 O O . LEU B 1 86 ? -7.262 5.023 -7.613 1 93.31 86 LEU B O 1
ATOM 1583 N N . LYS B 1 87 ? -5.516 6.199 -8.25 1 92.81 87 LYS B N 1
ATOM 1584 C CA . LYS B 1 87 ? -6.152 7.477 -7.926 1 92.81 87 LYS B CA 1
ATOM 1585 C C . LYS B 1 87 ? -7.398 7.699 -8.781 1 92.81 87 LYS B C 1
ATOM 1587 O O . LYS B 1 87 ? -8.438 8.117 -8.273 1 92.81 87 LYS B O 1
ATOM 1592 N N . LEU B 1 88 ? -7.23 7.449 -9.992 1 90.25 88 LEU B N 1
ATOM 1593 C CA . LEU B 1 88 ? -8.344 7.633 -10.914 1 90.25 88 LEU B CA 1
ATOM 1594 C C . LEU B 1 88 ? -9.492 6.691 -10.57 1 90.25 88 LEU B C 1
ATOM 1596 O O . LEU B 1 88 ? -10.664 7.066 -10.695 1 90.25 88 LEU B O 1
ATOM 1600 N N . ALA B 1 89 ? -9.148 5.59 -10.109 1 89.19 89 ALA B N 1
ATOM 1601 C CA . ALA B 1 89 ? -10.156 4.59 -9.766 1 89.19 89 ALA B CA 1
ATOM 1602 C C . ALA B 1 89 ? -11.023 5.062 -8.602 1 89.19 89 ALA B C 1
ATOM 1604 O O . ALA B 1 89 ? -12.18 4.66 -8.477 1 89.19 89 ALA B O 1
ATOM 1605 N N . THR B 1 90 ? -10.5 5.84 -7.746 1 89 90 THR B N 1
ATOM 1606 C CA . THR B 1 90 ? -11.234 6.285 -6.566 1 89 90 THR B CA 1
ATOM 1607 C C . THR B 1 90 ? -12 7.57 -6.855 1 89 90 THR B C 1
ATOM 1609 O O . THR B 1 90 ? -12.945 7.906 -6.145 1 89 90 THR B O 1
ATOM 1612 N N . LYS B 1 91 ? -11.398 8.398 -7.754 1 77.38 91 LYS B N 1
ATOM 1613 C CA . LYS B 1 91 ? -12.039 9.664 -8.094 1 77.38 91 LYS B CA 1
ATOM 1614 C C . LYS B 1 91 ? -13.383 9.438 -8.781 1 77.38 91 LYS B C 1
ATOM 1616 O O . LYS B 1 91 ? -14.328 10.203 -8.57 1 77.38 91 LYS B O 1
ATOM 1621 N N . GLN B 1 92 ? -13.359 8.484 -9.719 1 62.12 92 GLN B N 1
ATOM 1622 C CA . GLN B 1 92 ? -14.547 8.289 -10.547 1 62.12 92 GLN B CA 1
ATOM 1623 C C . GLN B 1 92 ? -15.789 8.07 -9.688 1 62.12 92 GLN B C 1
ATOM 1625 O O . GLN B 1 92 ? -16.906 8.281 -10.141 1 62.12 92 GLN B O 1
ATOM 1630 N N . GLU B 1 93 ? -15.578 7.625 -8.516 1 54.47 93 GLU B N 1
ATOM 1631 C CA . GLU B 1 93 ? -16.828 7.449 -7.801 1 54.47 93 GLU B CA 1
ATOM 1632 C C . GLU B 1 93 ? -17.5 8.797 -7.512 1 54.47 93 GLU B C 1
ATOM 1634 O O . GLU B 1 93 ? -18.719 8.93 -7.609 1 54.47 93 GLU B O 1
ATOM 1639 N N . LEU B 1 94 ? -16.734 9.711 -7.156 1 51.91 94 LEU B N 1
ATOM 1640 C CA . LEU B 1 94 ? -17.406 10.969 -6.875 1 51.91 94 LEU B CA 1
ATOM 1641 C C . LEU B 1 94 ? -17.922 11.609 -8.164 1 51.91 94 LEU B C 1
ATOM 1643 O O . LEU B 1 94 ? -19.016 12.188 -8.188 1 51.91 94 LEU B O 1
ATOM 1647 N N . SER B 1 95 ? -17.016 11.469 -9.172 1 51.75 95 SER B N 1
ATOM 1648 C CA . SER B 1 95 ? -17.391 12.219 -10.359 1 51.75 95 SER B CA 1
ATOM 1649 C C . SER B 1 95 ? -18.672 11.664 -10.977 1 51.75 95 SER B C 1
ATOM 1651 O O . SER B 1 95 ? -19.5 12.414 -11.5 1 51.75 95 SER B O 1
ATOM 1653 N N . ASP B 1 96 ? -18.781 10.344 -10.883 1 48.84 96 ASP B N 1
ATOM 1654 C CA . ASP B 1 96 ? -20.016 9.875 -11.5 1 48.84 96 ASP B CA 1
ATOM 1655 C C . ASP B 1 96 ? -21.234 10.32 -10.703 1 48.84 96 ASP B C 1
ATOM 1657 O O . ASP B 1 96 ? -22.281 10.609 -11.273 1 48.84 96 ASP B O 1
ATOM 1661 N N . GLU B 1 97 ? -21.094 10.336 -9.492 1 47.5 97 GLU B N 1
ATOM 1662 C CA . GLU B 1 97 ? -22.234 10.836 -8.727 1 47.5 97 GLU B CA 1
ATOM 1663 C C . GLU B 1 97 ? -22.453 12.32 -8.969 1 47.5 97 GLU B C 1
ATOM 1665 O O . GLU B 1 97 ? -23.594 12.781 -9.047 1 47.5 97 GLU B O 1
ATOM 1670 N N . ASP B 1 98 ? -21.328 13 -9.078 1 47.41 98 ASP B N 1
ATOM 1671 C CA . ASP B 1 98 ? -21.516 14.414 -9.398 1 47.41 98 ASP B CA 1
ATOM 1672 C C . ASP B 1 98 ? -22.031 14.594 -10.828 1 47.41 98 ASP B C 1
ATOM 1674 O O . ASP B 1 98 ? -22.797 15.516 -11.102 1 47.41 98 ASP B O 1
ATOM 1678 N N . MET B 1 99 ? -21.5 13.688 -11.727 1 49.44 99 MET B N 1
ATOM 1679 C CA . MET B 1 99 ? -22 13.75 -13.094 1 49.44 99 MET B CA 1
ATOM 1680 C C . MET B 1 99 ? -23.453 13.305 -13.164 1 49.44 99 MET B C 1
ATOM 1682 O O . MET B 1 99 ? -24.219 13.789 -14 1 49.44 99 MET B O 1
ATOM 1686 N N . VAL B 1 100 ? -23.734 12.344 -12.32 1 49.44 100 VAL B N 1
ATOM 1687 C CA . VAL B 1 100 ? -25.125 11.898 -12.297 1 49.44 100 VAL B CA 1
ATOM 1688 C C . VAL B 1 100 ? -26.016 12.984 -11.695 1 49.44 100 VAL B C 1
ATOM 1690 O O . VAL B 1 100 ? -27.109 13.25 -12.188 1 49.44 100 VAL B O 1
ATOM 1693 N N . ILE B 1 101 ? -25.484 13.633 -10.703 1 51.69 101 ILE B N 1
ATOM 1694 C CA . ILE B 1 101 ? -26.266 14.711 -10.094 1 51.69 101 ILE B CA 1
ATOM 1695 C C . ILE B 1 101 ? -26.375 15.883 -11.07 1 51.69 101 ILE B C 1
ATOM 1697 O O . ILE B 1 101 ? -27.453 16.484 -11.203 1 51.69 101 ILE B O 1
ATOM 1701 N N . GLU B 1 102 ? -25.219 16.141 -11.68 1 51.88 102 GLU B N 1
ATOM 1702 C CA . GLU B 1 102 ? -25.281 17.203 -12.68 1 51.88 102 GLU B CA 1
ATOM 1703 C C . GLU B 1 102 ? -26.203 16.812 -13.844 1 51.88 102 GLU B C 1
ATOM 1705 O O . GLU B 1 102 ? -26.984 17.625 -14.328 1 51.88 102 GLU B O 1
ATOM 1710 N N . THR B 1 103 ? -26.062 15.586 -14.219 1 52.69 103 THR B N 1
ATOM 1711 C CA . THR B 1 103 ? -26.938 15.102 -15.281 1 52.69 103 THR B CA 1
ATOM 1712 C C . THR B 1 103 ? -28.391 15.062 -14.805 1 52.69 103 THR B C 1
ATOM 1714 O O . THR B 1 103 ? -29.297 15.461 -15.531 1 52.69 103 THR B O 1
ATOM 1717 N N . LEU B 1 104 ? -28.547 14.602 -13.609 1 58.66 104 LEU B N 1
ATOM 1718 C CA . LEU B 1 104 ? -29.891 14.57 -13.039 1 58.66 104 LEU B CA 1
ATOM 1719 C C . LEU B 1 104 ? -30.422 15.984 -12.812 1 58.66 104 LEU B C 1
ATOM 1721 O O . LEU B 1 104 ? -31.594 16.266 -13.078 1 58.66 104 LEU B O 1
ATOM 1725 N N . SER B 1 105 ? -29.469 16.719 -12.312 1 55.31 105 SER B N 1
ATOM 1726 C CA . SER B 1 105 ? -29.812 18.125 -12.117 1 55.31 105 SER B CA 1
ATOM 1727 C C . SER B 1 105 ? -30.141 18.797 -13.445 1 55.31 105 SER B C 1
ATOM 1729 O O . SER B 1 105 ? -31.094 19.578 -13.539 1 55.31 105 SER B O 1
ATOM 1731 N N . ASN B 1 106 ? -29.328 18.422 -14.375 1 56.31 106 ASN B N 1
ATOM 1732 C CA . ASN B 1 106 ? -29.562 18.969 -15.703 1 56.31 106 ASN B CA 1
ATOM 1733 C C . ASN B 1 106 ? -30.844 18.422 -16.328 1 56.31 106 ASN B C 1
ATOM 1735 O O . ASN B 1 106 ? -31.562 19.141 -17.016 1 56.31 106 ASN B O 1
ATOM 1739 N N . MET B 1 107 ? -31.094 17.219 -16.031 1 55.91 107 MET B N 1
ATOM 1740 C CA . MET B 1 107 ? -32.344 16.578 -16.5 1 55.91 107 MET B CA 1
ATOM 1741 C C . MET B 1 107 ? -33.562 17.172 -15.805 1 55.91 107 MET B C 1
ATOM 1743 O O . MET B 1 107 ? -34.594 17.375 -16.438 1 55.91 107 MET B O 1
ATOM 1747 N N . ILE B 1 108 ? -33.375 17.391 -14.586 1 59.38 108 ILE B N 1
ATOM 1748 C CA . ILE B 1 108 ? -34.438 17.984 -13.789 1 59.38 108 ILE B CA 1
ATOM 1749 C C . ILE B 1 108 ? -34.625 19.438 -14.203 1 59.38 108 ILE B C 1
ATOM 1751 O O . ILE B 1 108 ? -35.781 19.922 -14.344 1 59.38 108 ILE B O 1
ATOM 1755 N N . LEU B 1 109 ? -33.469 20.062 -14.391 1 56.25 109 LEU B N 1
ATOM 1756 C CA . LEU B 1 109 ? -33.531 21.438 -14.852 1 56.25 109 LEU B CA 1
ATOM 1757 C C . LEU B 1 109 ? -34.188 21.531 -16.219 1 56.25 109 LEU B C 1
ATOM 1759 O O . LEU B 1 109 ? -34.969 22.453 -16.484 1 56.25 109 LEU B O 1
ATOM 1763 N N . GLU B 1 110 ? -33.812 20.547 -17.016 1 56.03 110 GLU B N 1
ATOM 1764 C CA . GLU B 1 110 ? -34.406 20.516 -18.344 1 56.03 110 GLU B CA 1
ATOM 1765 C C . GLU B 1 110 ? -35.906 20.25 -18.25 1 56.03 110 GLU B C 1
ATOM 1767 O O . GLU B 1 110 ? -36.688 20.797 -19.031 1 56.03 110 GLU B O 1
ATOM 1772 N N . VAL B 1 111 ? -36.25 19.578 -17.266 1 58.12 111 VAL B N 1
ATOM 1773 C CA . VAL B 1 111 ? -37.688 19.266 -17.062 1 58.12 111 VAL B CA 1
ATOM 1774 C C . VAL B 1 111 ? -38.406 20.484 -16.516 1 58.12 111 VAL B C 1
ATOM 1776 O O . VAL B 1 111 ? -39.562 20.734 -16.859 1 58.12 111 VAL B O 1
ATOM 1779 N N . GLN B 1 112 ? -37.688 21.141 -15.656 1 59.66 112 GLN B N 1
ATOM 1780 C CA . GLN B 1 112 ? -38.312 22.297 -15.039 1 59.66 112 GLN B CA 1
ATOM 1781 C C . GLN B 1 112 ? -38.531 23.422 -16.047 1 59.66 112 GLN B C 1
ATOM 1783 O O . GLN B 1 112 ? -39.469 24.219 -15.922 1 59.66 112 GLN B O 1
ATOM 1788 N N . GLN B 1 113 ? -37.562 23.469 -16.953 1 54.84 113 GLN B N 1
ATOM 1789 C CA . GLN B 1 113 ? -37.688 24.516 -17.953 1 54.84 113 GLN B CA 1
ATOM 1790 C C . GLN B 1 113 ? -38.812 24.203 -18.938 1 54.84 113 GLN B C 1
ATOM 1792 O O . GLN B 1 113 ? -39.344 25.109 -19.578 1 54.84 113 GLN B O 1
ATOM 1797 N N . HIS B 1 114 ? -39 22.953 -19.062 1 51.69 114 HIS B N 1
ATOM 1798 C CA . HIS B 1 114 ? -40.062 22.625 -20.016 1 51.69 114 HIS B CA 1
ATOM 1799 C C . HIS B 1 114 ? -41.438 22.719 -19.359 1 51.69 114 HIS B C 1
ATOM 1801 O O . HIS B 1 114 ? -42.438 22.594 -20.047 1 51.69 114 HIS B O 1
ATOM 1807 N N . ASP B 1 115 ? -41.5 22.797 -18.125 1 42.31 115 ASP B N 1
ATOM 1808 C CA . ASP B 1 115 ? -42.844 23.078 -17.641 1 42.31 115 ASP B CA 1
ATOM 1809 C C . ASP B 1 115 ? -43.062 24.578 -17.5 1 42.31 115 ASP B C 1
ATOM 1811 O O . ASP B 1 115 ? -42.188 25.312 -17.062 1 42.31 115 ASP B O 1
#

Foldseek 3Di:
DDDPLNVLVVQCVVPVDDSVVSSVVVVVVVVVCVVCQVVQHKDDDPQFWIKGKDKDAWDWDADPPPRDTDIDHIDIDIDIDGGDNNVVVVVVVVVVVVVVCVVVVVVVVVVVVVD/DDDPLNVLVVQCVVPVDDSVVSSVVVVVVVVVCVVCQVVQHKDDDPQFWIKGKDKDAWDWDADPVPRDTDIDHIDIDIDIDGGDNVVVVVVVVVVVVVVVCVVVVVVVVVVVVVD

Radius of gyration: 23.58 Å; Cα contacts (8 Å, |Δi|>4): 377; chains: 2; bounding box: 85×57×54 Å

InterPro domains:
  IPR000119 Histone-like DNA-binding protein [PF00216] (3-89)
  IPR000119 Histone-like DNA-binding protein [PR01727] (41-56)
  IPR000119 Histone-like DNA-binding protein [PR01727] (75-89)
  IPR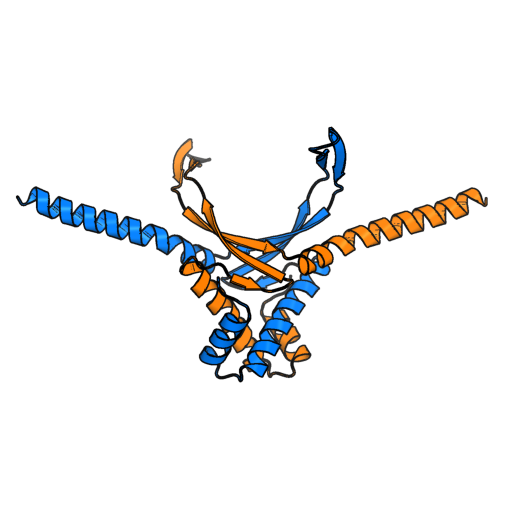000119 Histone-like DNA-binding protein [PTHR33175] (3-93)
  IPR000119 Histone-like DNA-binding protein [SM00411] (2-91)
  IPR010992 Integration host factor (IHF)-like DNA-binding domain superfamily [G3DSA:4.10.520.10] (1-99)
  IPR010992 Integration host factor (IHF)-like DNA-binding domain superfamily [SSF47729] (3-91)